Protein AF-A0A9D4TVR5-F1 (afdb_monomer_lite)

Foldseek 3Di:
DDDDDDDDDDPDPPPPPPDAFQEEEEAACAQPALVQVLVLCVVVPAQEEEEQALQQDFPNCRCSRPVNSQCCCVPPRNHHYHYLNQLRHQDFAADPPDQQAVQDPDRSLNRNLNSCPDPSNVVSLVVVVVCCVVVHHYYYYDNALDCVVTSNLVSLLLSVLVRHFYFYRRHPPDGTHTRDHDPQWDHDRSDITRHHPPDDPDDDDDDDDDDPVPLVPVSVVSVVVVVVNRVVVPDDDDDDDDDDPDCPPVVVVVVVVVVVVVVVVVVVSVVVVCVVVVVVVVPPPPDDDDDDDDDDDDDDDD

Radius of gyration: 27.16 Å; chains: 1; bounding box: 90×108×61 Å

Secondary structure (DSSP, 8-state):
-------PPP--------PPPPEEEEEE-TT--HHHHHHHHHHTT--EEEE--SS---SS-GGGSHHHHHHHHHHHS-PEEEE-HHHH-S-----TT--TTTT--SHHHHHHHHHTTSHHHHHHHHHHHHHHHHH--EEEEES-S-GGGSTHHHHHHHHHHTT-EEEEE-STTSPPEEP---TT-EEETTEEE-PPPP-----------SSHHHHHHHHHHHHHHHHHHHHHHTS---------TT-HHHHHHHHHHHHHHHHHHHHHHHHHHHHHHTTTGGGSSSS---------------

Structure (mmCIF, N/CA/C/O backbone):
data_AF-A0A9D4TVR5-F1
#
_entry.id   AF-A0A9D4TVR5-F1
#
loop_
_atom_site.group_PDB
_atom_site.id
_atom_site.type_symbol
_atom_site.label_atom_id
_atom_site.label_alt_id
_atom_site.label_comp_id
_atom_site.label_asym_id
_atom_site.label_entity_id
_atom_site.label_seq_id
_atom_site.pdbx_PDB_ins_code
_atom_site.Cartn_x
_atom_site.Cartn_y
_atom_site.Cartn_z
_atom_site.occupancy
_atom_site.B_iso_or_equiv
_atom_site.auth_seq_id
_atom_site.auth_comp_id
_atom_site.auth_asym_id
_atom_site.auth_atom_id
_atom_site.pdbx_PDB_model_num
ATOM 1 N N . MET A 1 1 ? 24.187 -64.063 19.483 1.00 45.72 1 MET A N 1
ATOM 2 C CA . MET A 1 1 ? 23.854 -63.889 18.054 1.00 45.72 1 MET A CA 1
ATOM 3 C C . MET A 1 1 ? 22.459 -63.297 17.995 1.00 45.72 1 MET A C 1
ATOM 5 O O . MET A 1 1 ? 21.527 -63.945 18.448 1.00 45.72 1 MET A O 1
ATOM 9 N N . GLY A 1 2 ? 22.362 -62.020 17.625 1.00 37.59 2 GLY A N 1
ATOM 10 C CA . GLY A 1 2 ? 21.115 -61.255 17.643 1.00 37.59 2 GLY A CA 1
ATOM 11 C C . GLY A 1 2 ? 20.288 -61.487 16.382 1.00 37.59 2 GLY A C 1
ATOM 12 O O . GLY A 1 2 ? 20.840 -61.561 15.289 1.00 37.59 2 GLY A O 1
ATOM 13 N N . GLY A 1 3 ? 18.972 -61.587 16.551 1.00 38.28 3 GLY A N 1
ATOM 14 C CA . GLY A 1 3 ? 17.997 -61.591 15.468 1.00 38.28 3 GLY A CA 1
ATOM 15 C C . GLY A 1 3 ? 16.876 -60.618 15.807 1.00 38.28 3 GLY A C 1
ATOM 16 O O . GLY A 1 3 ? 16.023 -60.918 16.635 1.00 38.28 3 GLY A O 1
ATOM 17 N N . THR A 1 4 ? 16.900 -59.442 15.189 1.00 41.00 4 THR A N 1
ATOM 18 C CA . THR A 1 4 ? 15.804 -58.469 15.188 1.00 41.00 4 THR A CA 1
ATOM 19 C C . THR A 1 4 ? 15.317 -58.355 13.750 1.00 41.00 4 THR A C 1
ATOM 21 O O . THR A 1 4 ? 15.962 -57.700 12.933 1.00 41.00 4 THR A O 1
ATOM 24 N N . SER A 1 5 ? 14.220 -59.033 13.417 1.00 46.97 5 SER A N 1
ATOM 25 C CA . SER A 1 5 ? 13.496 -58.822 12.164 1.00 46.97 5 SER A CA 1
ATOM 26 C C . SER A 1 5 ? 12.469 -57.705 12.353 1.00 46.97 5 SER A C 1
ATOM 28 O O . SER A 1 5 ? 11.790 -57.613 13.377 1.00 46.97 5 SER A O 1
ATOM 30 N N . GLY A 1 6 ? 12.453 -56.800 11.377 1.00 37.72 6 GLY A N 1
ATOM 31 C CA . GLY A 1 6 ? 11.819 -55.492 11.442 1.00 37.72 6 GLY A CA 1
ATOM 32 C C . GLY A 1 6 ? 10.296 -55.534 11.468 1.00 37.72 6 GLY A C 1
ATOM 33 O O . GLY A 1 6 ? 9.654 -56.262 10.717 1.00 37.72 6 GLY A O 1
ATOM 34 N N . ARG A 1 7 ? 9.725 -54.674 12.313 1.00 43.25 7 ARG A N 1
ATOM 35 C CA . ARG A 1 7 ? 8.379 -54.138 12.121 1.00 43.25 7 ARG A CA 1
ATOM 36 C C . ARG A 1 7 ? 8.512 -52.925 11.210 1.00 43.25 7 ARG A C 1
ATOM 38 O O . ARG A 1 7 ? 9.062 -51.908 11.625 1.00 43.25 7 ARG A O 1
ATOM 45 N N . GLU A 1 8 ? 8.045 -53.061 9.977 1.00 38.38 8 GLU A N 1
ATOM 46 C CA . GLU A 1 8 ? 7.880 -51.943 9.053 1.00 38.38 8 GLU A CA 1
ATOM 47 C C . GLU A 1 8 ? 6.868 -50.953 9.645 1.00 38.38 8 GLU A C 1
ATOM 49 O O . GLU A 1 8 ? 5.752 -51.317 10.024 1.00 38.38 8 GLU A O 1
ATOM 54 N N . ALA A 1 9 ? 7.299 -49.702 9.793 1.00 41.69 9 ALA A N 1
ATOM 55 C CA . ALA A 1 9 ? 6.440 -48.602 10.198 1.00 41.69 9 ALA A CA 1
ATOM 56 C C . ALA A 1 9 ? 5.509 -48.234 9.029 1.00 41.69 9 ALA A C 1
ATOM 58 O O . ALA A 1 9 ? 5.966 -48.198 7.885 1.00 41.69 9 ALA A O 1
ATOM 59 N N . PRO A 1 10 ? 4.222 -47.941 9.278 1.00 42.56 10 PRO A N 1
ATOM 60 C CA . PRO A 1 10 ? 3.316 -47.551 8.212 1.00 42.56 10 PRO A CA 1
ATOM 61 C C . PRO A 1 10 ? 3.753 -46.203 7.632 1.00 42.56 10 PRO A C 1
ATOM 63 O O . PRO A 1 10 ? 3.920 -45.222 8.358 1.00 42.56 10 PRO A O 1
ATOM 66 N N . HIS A 1 11 ? 3.928 -46.177 6.312 1.00 39.38 11 HIS A N 1
ATOM 67 C CA . HIS A 1 11 ? 4.080 -44.965 5.521 1.00 39.38 11 HIS A CA 1
ATOM 68 C C . HIS A 1 11 ? 2.888 -44.042 5.788 1.00 39.38 11 HIS A C 1
ATOM 70 O O . HIS A 1 11 ? 1.771 -44.312 5.348 1.00 39.38 11 HIS A O 1
ATOM 76 N N . SER A 1 12 ? 3.120 -42.963 6.537 1.00 41.94 12 SER A N 1
ATOM 77 C CA . SER A 1 12 ? 2.153 -41.884 6.652 1.00 41.94 12 SER A CA 1
ATOM 78 C C . SER A 1 12 ? 2.115 -41.139 5.325 1.00 41.94 12 SER A C 1
ATOM 80 O O . SER A 1 12 ? 3.059 -40.456 4.925 1.00 41.94 12 SER A O 1
ATOM 82 N N . ASP A 1 13 ? 1.002 -41.330 4.630 1.00 38.69 13 ASP A N 1
ATOM 83 C CA . ASP A 1 13 ? 0.583 -40.553 3.479 1.00 38.69 13 ASP A CA 1
ATOM 84 C C . ASP A 1 13 ? 0.584 -39.068 3.875 1.00 38.69 13 ASP A C 1
ATOM 86 O O . ASP A 1 13 ? -0.240 -38.599 4.667 1.00 38.69 13 ASP A O 1
ATOM 90 N N . ARG A 1 14 ? 1.609 -38.339 3.423 1.00 44.53 14 ARG A N 1
ATOM 91 C CA . ARG A 1 14 ? 1.785 -36.920 3.719 1.00 44.53 14 ARG A CA 1
ATOM 92 C C . ARG A 1 14 ? 0.793 -36.156 2.858 1.00 44.53 14 ARG A C 1
ATOM 94 O O . ARG A 1 14 ? 1.140 -35.682 1.781 1.00 44.53 14 ARG A O 1
ATOM 101 N N . GLN A 1 15 ? -0.435 -36.028 3.353 1.00 44.00 15 GLN A N 1
ATOM 102 C CA . GLN A 1 15 ? -1.393 -35.048 2.858 1.00 44.00 15 GLN A CA 1
ATOM 103 C C . GLN A 1 15 ? -0.706 -33.678 2.848 1.00 44.00 15 GLN A C 1
ATOM 105 O O . GLN A 1 15 ? -0.446 -33.080 3.892 1.00 44.00 15 GLN A O 1
ATOM 110 N N . THR A 1 16 ? -0.361 -33.192 1.657 1.00 43.44 16 THR A N 1
ATOM 111 C CA . THR A 1 16 ? 0.080 -31.817 1.436 1.00 43.44 16 THR A CA 1
ATOM 112 C C . THR A 1 16 ? -1.139 -30.921 1.610 1.00 43.44 16 THR A C 1
ATOM 114 O O . THR A 1 16 ? -1.817 -30.578 0.640 1.00 43.44 16 THR A O 1
ATOM 117 N N . GLY A 1 17 ? -1.464 -30.600 2.863 1.00 40.31 17 GLY A N 1
ATOM 118 C CA . GLY A 1 17 ? -2.413 -29.545 3.182 1.00 40.31 17 GLY A CA 1
ATOM 119 C C . GLY A 1 17 ? -1.967 -28.277 2.465 1.00 40.31 17 GLY A C 1
ATOM 120 O O . GLY A 1 17 ? -0.843 -27.812 2.644 1.00 40.31 17 GLY A O 1
ATOM 121 N N . THR A 1 18 ? -2.812 -27.762 1.575 1.00 51.53 18 THR A N 1
ATOM 122 C CA . THR A 1 18 ? -2.622 -26.425 1.018 1.00 51.53 18 THR A CA 1
ATOM 123 C C . THR A 1 18 ? -2.892 -25.461 2.163 1.00 51.53 18 THR A C 1
ATOM 125 O O . THR A 1 18 ? -4.050 -25.201 2.484 1.00 51.53 18 THR A O 1
ATOM 128 N N . GLU A 1 19 ? -1.834 -25.016 2.841 1.00 57.81 19 GLU A N 1
ATOM 129 C CA . GLU A 1 19 ? -1.940 -23.959 3.843 1.00 57.81 19 GLU A CA 1
ATOM 130 C C . GLU A 1 19 ? -2.685 -22.771 3.212 1.00 57.81 19 GLU A C 1
ATOM 132 O O . GLU A 1 19 ? -2.367 -22.379 2.081 1.00 57.81 19 GLU A O 1
ATOM 137 N N . PRO A 1 20 ? -3.714 -22.223 3.877 1.00 64.25 20 PRO A N 1
ATOM 138 C CA . PRO A 1 20 ? -4.514 -21.157 3.302 1.00 64.25 20 PRO A CA 1
ATOM 139 C C . PRO A 1 20 ? -3.636 -19.931 3.026 1.00 64.25 20 PRO A C 1
ATOM 141 O O . PRO A 1 20 ? -2.956 -19.419 3.915 1.00 64.25 20 PRO A O 1
ATOM 144 N N . SER A 1 21 ? -3.673 -19.444 1.782 1.00 79.06 21 SER A N 1
ATOM 145 C CA . SER A 1 21 ? -2.989 -18.221 1.358 1.00 79.06 21 SER A CA 1
ATOM 146 C C . SER A 1 21 ? -3.309 -17.056 2.304 1.00 79.06 21 SER A C 1
ATOM 148 O O . SER A 1 21 ? -4.491 -16.733 2.471 1.00 79.06 21 SER A O 1
ATOM 150 N N . PRO A 1 22 ? -2.302 -16.377 2.889 1.00 88.44 22 PRO A N 1
ATOM 151 C CA . PRO A 1 22 ? -2.550 -15.276 3.809 1.00 88.44 22 PRO A CA 1
ATOM 152 C C . PRO A 1 22 ? -3.332 -14.164 3.104 1.00 88.44 22 PRO A C 1
ATOM 154 O O . PRO A 1 22 ? -2.992 -13.741 1.992 1.00 88.44 22 PRO A O 1
ATOM 157 N N . VAL A 1 23 ? -4.401 -13.702 3.754 1.00 93.19 23 VAL A N 1
ATOM 158 C CA . VAL A 1 23 ? -5.236 -12.603 3.260 1.00 93.19 23 VAL A CA 1
ATOM 159 C C . VAL A 1 23 ? -4.627 -11.277 3.703 1.00 93.19 23 VAL A C 1
ATOM 161 O O . VAL A 1 23 ? -4.377 -11.065 4.890 1.00 93.19 23 VAL A O 1
ATOM 164 N N . ILE A 1 24 ? -4.404 -10.378 2.745 1.00 97.50 24 ILE A N 1
ATOM 165 C CA . ILE A 1 24 ? -3.903 -9.024 2.988 1.00 97.50 24 ILE A CA 1
ATOM 166 C C . ILE A 1 24 ? -4.930 -8.025 2.474 1.00 97.50 24 ILE A C 1
ATOM 168 O O . ILE A 1 24 ? -5.311 -8.032 1.303 1.00 97.50 24 ILE A O 1
ATOM 172 N N . PHE A 1 25 ? -5.351 -7.123 3.349 1.00 98.38 25 PHE A N 1
ATOM 173 C CA . PHE A 1 25 ? -6.229 -6.026 2.990 1.00 98.38 25 PHE A CA 1
ATOM 174 C C . PHE A 1 25 ? -5.433 -4.802 2.538 1.00 98.38 25 PHE A C 1
ATOM 176 O O . PHE A 1 25 ? -4.264 -4.623 2.876 1.00 98.38 25 PHE A O 1
ATOM 183 N N . THR A 1 26 ? -6.073 -3.903 1.799 1.00 98.44 26 THR A N 1
ATOM 184 C CA . THR A 1 26 ? -5.538 -2.558 1.559 1.00 98.44 26 THR A CA 1
ATOM 185 C C . THR A 1 26 ? -6.622 -1.515 1.749 1.00 98.44 26 THR A C 1
ATOM 187 O O . THR A 1 26 ? -7.742 -1.730 1.286 1.00 98.44 26 THR A O 1
ATOM 190 N N . ILE A 1 27 ? -6.276 -0.354 2.294 1.00 98.19 27 ILE A N 1
ATOM 191 C CA . ILE A 1 27 ? -7.216 0.742 2.530 1.00 98.19 27 ILE A CA 1
ATOM 192 C C . ILE A 1 27 ? -6.574 2.104 2.281 1.00 98.19 27 ILE A C 1
ATOM 194 O O . ILE A 1 27 ? -5.372 2.303 2.469 1.00 98.19 27 ILE A O 1
ATOM 198 N N . GLY A 1 28 ? -7.368 3.061 1.806 1.00 97.44 28 GLY A N 1
ATOM 199 C CA . GLY A 1 28 ? -6.977 4.465 1.688 1.00 97.44 28 GLY A CA 1
ATOM 200 C C . GLY A 1 28 ? -7.605 5.315 2.765 1.00 97.44 28 GLY A C 1
ATOM 201 O O . GLY A 1 28 ? -8.825 5.304 2.868 1.00 97.44 28 GLY A O 1
ATOM 202 N N . HIS A 1 29 ? -6.820 6.087 3.515 1.00 94.75 29 HIS A N 1
ATOM 203 C CA . HIS A 1 29 ? -7.407 6.954 4.539 1.00 94.75 29 HIS A CA 1
ATOM 204 C C . HIS A 1 29 ? -8.159 8.140 3.921 1.00 94.75 29 HIS A C 1
ATOM 206 O O . HIS A 1 29 ? -9.233 8.489 4.394 1.00 94.75 29 HIS A O 1
ATOM 212 N N . SER A 1 30 ? -7.655 8.722 2.822 1.00 92.44 30 SER A N 1
ATOM 213 C CA . SER A 1 30 ? -8.251 9.898 2.176 1.00 92.44 30 SER A CA 1
ATOM 214 C C . SER A 1 30 ? -8.641 10.964 3.206 1.00 92.44 30 SER A C 1
ATOM 216 O O . SER A 1 30 ? -7.801 11.326 4.027 1.00 92.44 30 SER A O 1
ATOM 218 N N . THR A 1 31 ? -9.888 11.430 3.179 1.00 89.69 31 THR A N 1
ATOM 219 C CA . THR A 1 31 ? -10.460 12.405 4.114 1.00 89.69 31 THR A CA 1
ATOM 220 C C . THR A 1 31 ? -11.419 11.760 5.119 1.00 89.69 31 THR A C 1
ATOM 222 O O . THR A 1 31 ? -12.342 12.423 5.587 1.00 89.69 31 THR A O 1
ATOM 225 N N . ARG A 1 32 ? -11.272 10.460 5.401 1.00 92.00 32 ARG A N 1
ATOM 226 C CA . ARG A 1 32 ? -12.097 9.755 6.394 1.00 92.00 32 ARG A CA 1
ATOM 227 C C . ARG A 1 32 ? -11.854 10.302 7.800 1.00 92.00 32 ARG A C 1
ATOM 229 O O . ARG A 1 32 ? -10.798 10.882 8.074 1.00 92.00 32 ARG A O 1
ATOM 236 N N . SER A 1 33 ? -12.808 10.085 8.700 1.00 92.06 33 SER A N 1
ATOM 237 C CA . SER A 1 33 ? -12.517 10.173 10.134 1.00 92.06 33 SER A CA 1
ATOM 238 C C . SER A 1 33 ? -11.686 8.964 10.582 1.00 92.06 33 SER A C 1
ATOM 240 O O . SER A 1 33 ? -11.587 7.963 9.862 1.00 92.06 33 SER A O 1
ATOM 242 N N . GLN A 1 34 ? -11.068 9.058 11.762 1.00 91.69 34 GLN A N 1
ATOM 243 C CA . GLN A 1 34 ? -10.394 7.910 12.371 1.00 91.69 34 GLN A CA 1
ATOM 244 C C . GLN A 1 34 ? -11.401 6.804 12.705 1.00 91.69 34 GLN A C 1
ATOM 246 O O . GLN A 1 34 ? -11.145 5.668 12.328 1.00 91.69 34 GLN A O 1
ATOM 251 N N . ASP A 1 35 ? -12.574 7.147 13.243 1.00 91.06 35 ASP A N 1
ATOM 252 C CA . ASP A 1 35 ? -13.660 6.192 13.511 1.00 91.06 35 ASP A CA 1
ATOM 253 C C . ASP A 1 35 ? -14.107 5.450 12.247 1.00 91.06 35 ASP A C 1
ATOM 255 O O . ASP A 1 35 ? -14.252 4.232 12.249 1.00 91.06 35 ASP A O 1
ATOM 259 N N . GLU A 1 36 ? -14.284 6.158 11.122 1.00 92.88 36 GLU A N 1
ATOM 260 C CA . GLU A 1 36 ? -14.679 5.506 9.871 1.00 92.88 36 GLU A CA 1
ATOM 261 C C . GLU A 1 36 ? -13.597 4.531 9.401 1.00 92.88 36 GLU A C 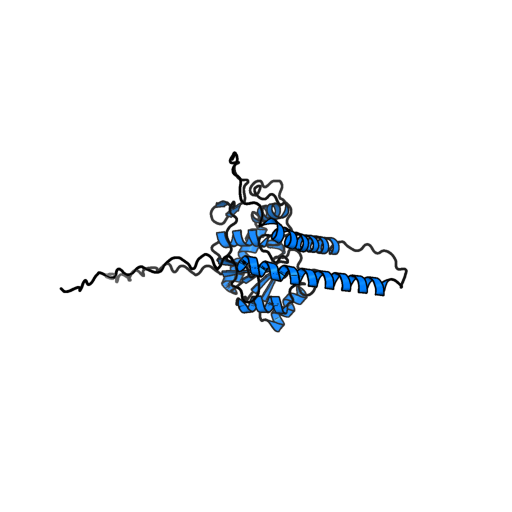1
ATOM 263 O O . GLU A 1 36 ? -13.916 3.431 8.951 1.00 92.88 36 GLU A O 1
ATOM 268 N N . LEU A 1 37 ? -12.322 4.924 9.499 1.00 95.44 37 LEU A N 1
ATOM 269 C CA . LEU A 1 37 ? -11.210 4.036 9.180 1.00 95.44 37 LEU A CA 1
ATOM 270 C C . LEU A 1 37 ? -11.207 2.822 10.116 1.00 95.44 37 LEU A C 1
ATOM 272 O O . LEU A 1 37 ? -11.107 1.699 9.636 1.00 95.44 37 LEU A O 1
ATOM 276 N N . ALA A 1 38 ? -11.319 3.037 11.421 1.00 93.38 38 ALA A N 1
ATOM 277 C CA . ALA A 1 38 ? -11.244 1.991 12.424 1.00 93.38 38 ALA A CA 1
ATOM 278 C C . ALA A 1 38 ? -12.394 0.989 12.318 1.00 93.38 38 ALA A C 1
ATOM 280 O O . ALA A 1 38 ? -12.152 -0.213 12.392 1.00 93.38 38 ALA A O 1
ATOM 281 N N . ASP A 1 39 ? -13.615 1.456 12.074 1.00 92.94 39 ASP A N 1
ATOM 282 C CA . ASP A 1 39 ? -14.765 0.590 11.828 1.00 92.94 39 ASP A CA 1
ATOM 283 C C . ASP A 1 39 ? -14.547 -0.272 10.581 1.00 92.94 39 ASP A C 1
ATOM 285 O O . ASP A 1 39 ? -14.792 -1.471 10.610 1.00 92.94 39 ASP A O 1
ATOM 289 N N . LEU A 1 40 ? -14.000 0.298 9.498 1.00 95.50 40 LEU A N 1
ATOM 290 C CA . LEU A 1 40 ? -13.646 -0.484 8.308 1.00 95.50 40 LEU A CA 1
ATOM 291 C C . LEU A 1 40 ? -12.585 -1.548 8.613 1.00 95.50 40 LEU A C 1
ATOM 293 O O . LEU A 1 40 ? -12.636 -2.642 8.061 1.00 95.50 40 LEU A O 1
ATOM 297 N N . LEU A 1 41 ? -11.606 -1.248 9.465 1.00 95.56 41 LEU A N 1
ATOM 298 C CA . LEU A 1 41 ? -10.600 -2.231 9.871 1.00 95.56 41 LEU A CA 1
ATOM 299 C C . LEU A 1 41 ? -11.229 -3.351 10.714 1.00 95.56 41 LEU A C 1
ATOM 301 O O . LEU A 1 41 ? -10.950 -4.525 10.465 1.00 95.56 41 LEU A O 1
ATOM 305 N N . GLN A 1 42 ? -12.110 -3.002 11.651 1.00 93.12 42 GLN A N 1
ATOM 306 C CA . GLN A 1 42 ? -12.812 -3.947 12.521 1.00 93.12 42 GLN A CA 1
ATOM 307 C C . GLN A 1 42 ? -13.792 -4.841 11.751 1.00 93.12 42 GLN A C 1
ATOM 309 O O . GLN A 1 42 ? -13.760 -6.057 11.935 1.00 93.12 42 GLN A O 1
ATOM 314 N N . ASP A 1 43 ? -14.580 -4.277 10.831 1.00 93.62 43 ASP A N 1
ATOM 315 C CA . ASP A 1 43 ? -15.523 -5.007 9.965 1.00 93.62 43 ASP A CA 1
ATOM 316 C C . ASP A 1 43 ? -14.824 -6.121 9.160 1.00 93.62 43 ASP A C 1
ATOM 318 O O . ASP A 1 43 ? -15.432 -7.132 8.803 1.00 93.62 43 ASP A O 1
ATOM 322 N N . HIS A 1 44 ? -13.529 -5.947 8.882 1.00 94.12 44 HIS A N 1
ATOM 323 C CA . HIS A 1 44 ? -12.694 -6.902 8.156 1.00 94.12 44 HIS A CA 1
ATOM 324 C C . HIS A 1 44 ? -11.741 -7.709 9.057 1.00 94.12 44 HIS A C 1
ATOM 326 O O . HIS A 1 44 ? -10.895 -8.445 8.546 1.00 94.12 44 HIS A O 1
ATOM 332 N N . GLY A 1 45 ? -11.864 -7.595 10.384 1.00 93.38 45 GLY A N 1
ATOM 333 C CA . GLY A 1 45 ? -11.040 -8.330 11.348 1.00 93.38 45 GLY A CA 1
ATOM 334 C C . GLY A 1 45 ? -9.547 -7.998 11.268 1.00 93.38 45 GLY A C 1
ATOM 335 O O . GLY A 1 45 ? -8.706 -8.838 11.598 1.00 93.38 45 GLY A O 1
ATOM 336 N N . VAL A 1 46 ? -9.198 -6.800 10.789 1.00 95.25 46 VAL A N 1
ATOM 337 C CA . VAL A 1 46 ? -7.807 -6.361 10.659 1.00 95.25 46 VAL A CA 1
ATOM 338 C C . VAL A 1 46 ? -7.201 -6.171 12.042 1.00 95.25 46 VAL A C 1
ATOM 340 O O . VAL A 1 46 ? -7.672 -5.361 12.837 1.00 95.25 46 VAL A O 1
ATOM 343 N N . ARG A 1 47 ? -6.091 -6.868 12.298 1.00 94.88 47 ARG A N 1
ATOM 344 C CA . ARG A 1 47 ? -5.352 -6.775 13.568 1.00 94.88 47 ARG A CA 1
ATOM 345 C C . ARG A 1 47 ? -4.143 -5.856 13.489 1.00 94.88 47 ARG A C 1
ATOM 347 O O . ARG A 1 47 ? -3.731 -5.304 14.505 1.00 94.88 47 ARG A O 1
ATOM 354 N N . VAL A 1 48 ? -3.572 -5.701 12.294 1.00 96.81 48 VAL A N 1
ATOM 355 C CA . VAL A 1 48 ? -2.379 -4.881 12.072 1.00 96.81 48 VAL A CA 1
ATOM 356 C C . VAL A 1 48 ? -2.604 -3.936 10.896 1.00 96.81 48 VAL A C 1
ATOM 358 O O . VAL A 1 48 ? -2.791 -4.374 9.760 1.00 96.81 48 VAL A O 1
ATOM 361 N N . LEU A 1 49 ? -2.539 -2.633 11.152 1.00 97.81 49 LEU A N 1
ATOM 362 C CA . LEU A 1 49 ? -2.489 -1.604 10.123 1.00 97.81 49 LEU A CA 1
ATOM 363 C C . LEU A 1 49 ? -1.029 -1.287 9.794 1.00 97.81 49 LEU A C 1
ATOM 365 O O . LEU A 1 49 ? -0.291 -0.750 10.621 1.00 97.81 49 LEU A O 1
ATOM 369 N N . VAL A 1 50 ? -0.618 -1.597 8.568 1.00 98.12 50 VAL A N 1
ATOM 370 C CA . VAL A 1 50 ? 0.711 -1.279 8.050 1.00 98.12 50 VAL A CA 1
ATOM 371 C C . VAL A 1 50 ? 0.637 -0.016 7.204 1.00 98.12 50 VAL A C 1
ATOM 373 O O . VAL A 1 50 ? 0.061 -0.001 6.114 1.00 98.12 50 VAL A O 1
ATOM 376 N N . ASP A 1 51 ? 1.241 1.058 7.693 1.00 98.06 51 ASP A N 1
ATOM 377 C CA . ASP A 1 51 ? 1.330 2.322 6.980 1.00 98.06 51 ASP A CA 1
ATOM 378 C C . ASP A 1 51 ? 2.521 2.332 6.017 1.00 98.06 51 ASP A C 1
ATOM 380 O O . ASP A 1 51 ? 3.685 2.351 6.428 1.00 98.06 51 ASP A O 1
ATOM 384 N N . VAL A 1 52 ? 2.215 2.350 4.718 1.00 97.94 52 VAL A N 1
ATOM 385 C CA . VAL A 1 52 ? 3.200 2.390 3.627 1.00 97.94 52 VAL A CA 1
ATOM 386 C C . VAL A 1 52 ? 3.369 3.798 3.045 1.00 97.94 52 VAL A C 1
ATOM 388 O O . VAL A 1 52 ? 3.901 3.979 1.950 1.00 97.94 52 VAL A O 1
ATOM 391 N N . ARG A 1 53 ? 2.923 4.847 3.745 1.00 97.06 53 ARG A N 1
ATOM 392 C CA . ARG A 1 53 ? 3.216 6.236 3.360 1.00 97.06 53 ARG A CA 1
ATOM 393 C C . ARG A 1 53 ? 4.684 6.545 3.631 1.00 97.06 53 ARG A C 1
ATOM 395 O O . ARG A 1 53 ? 5.168 6.348 4.741 1.00 97.06 53 ARG A O 1
ATOM 402 N N . THR A 1 54 ? 5.383 7.097 2.636 1.00 95.44 54 THR A N 1
ATOM 403 C CA . THR A 1 54 ? 6.774 7.556 2.810 1.00 95.44 54 THR A CA 1
ATOM 404 C C . THR A 1 54 ? 6.889 8.594 3.923 1.00 95.44 54 THR A C 1
ATOM 406 O O . THR A 1 54 ? 7.831 8.542 4.703 1.00 95.44 54 THR A O 1
ATOM 409 N N . VAL A 1 55 ? 5.915 9.503 4.006 1.00 94.56 55 VAL A N 1
ATOM 410 C CA . VAL A 1 55 ? 5.816 10.519 5.054 1.00 94.56 55 VAL A CA 1
ATOM 411 C C . VAL A 1 55 ? 4.427 10.396 5.688 1.00 94.56 55 VAL A C 1
ATOM 413 O O . VAL A 1 55 ? 3.439 10.800 5.073 1.00 94.56 55 VAL A O 1
ATOM 416 N N . PRO A 1 56 ? 4.298 9.804 6.887 1.00 94.00 56 PRO A N 1
ATOM 417 C CA . PRO A 1 56 ? 3.013 9.621 7.562 1.00 94.00 56 PRO A CA 1
ATOM 418 C C . PRO A 1 56 ? 2.614 10.881 8.351 1.00 94.00 56 PRO A C 1
ATOM 420 O O . PRO A 1 56 ? 2.265 10.825 9.532 1.00 94.00 56 PRO A O 1
ATOM 423 N N . ARG A 1 57 ? 2.708 12.047 7.701 1.00 94.12 57 ARG A N 1
ATOM 424 C CA . ARG A 1 57 ? 2.385 13.359 8.271 1.00 94.12 57 ARG A CA 1
ATOM 425 C C . ARG A 1 57 ? 1.652 14.197 7.227 1.00 94.12 57 ARG A C 1
ATOM 427 O O . ARG A 1 57 ? 2.083 14.268 6.085 1.00 94.12 57 ARG A O 1
ATOM 434 N N . SER A 1 58 ? 0.559 14.841 7.617 1.00 90.25 58 SER A N 1
ATOM 435 C CA . SER A 1 58 ? -0.193 15.778 6.784 1.00 90.25 58 SER A CA 1
ATOM 436 C C . SER A 1 58 ? -0.748 16.909 7.645 1.00 90.25 58 SER A C 1
ATOM 438 O O . SER A 1 58 ? -1.205 16.698 8.769 1.00 90.25 58 SER A O 1
ATOM 440 N N . ARG A 1 59 ? -0.717 18.133 7.110 1.00 88.69 59 ARG A N 1
ATOM 441 C CA . ARG A 1 59 ? -1.376 19.295 7.728 1.00 88.69 59 ARG A CA 1
ATOM 442 C C . ARG A 1 59 ? -2.883 19.292 7.482 1.00 88.69 59 ARG A C 1
ATOM 444 O O . ARG A 1 59 ? -3.629 19.747 8.338 1.00 88.69 59 ARG A O 1
ATOM 451 N N . THR A 1 60 ? -3.310 18.789 6.326 1.00 87.75 60 THR A N 1
ATOM 452 C CA . THR A 1 60 ? -4.721 18.727 5.919 1.00 87.75 60 THR A CA 1
ATOM 453 C C . THR A 1 60 ? -5.453 17.597 6.628 1.00 87.75 60 THR A C 1
ATOM 455 O O . THR A 1 60 ? -6.608 17.760 7.004 1.00 87.75 60 THR A O 1
ATOM 458 N N . ASN A 1 61 ? -4.769 16.470 6.843 1.00 91.00 61 ASN A N 1
ATOM 459 C CA . ASN A 1 61 ? -5.325 15.310 7.534 1.00 91.00 61 ASN A CA 1
ATOM 460 C C . ASN A 1 61 ? -4.501 14.946 8.785 1.00 91.00 61 ASN A C 1
ATOM 462 O O . ASN A 1 61 ? -3.909 13.862 8.839 1.00 91.00 61 ASN A O 1
ATOM 466 N N . PRO A 1 62 ? -4.425 15.841 9.791 1.00 93.44 62 PRO A N 1
ATOM 467 C CA . PRO A 1 62 ? -3.584 15.643 10.968 1.00 93.44 62 PRO A CA 1
ATOM 468 C C . PRO A 1 62 ? -4.039 14.470 11.844 1.00 93.44 62 PRO A C 1
ATOM 470 O O . PRO A 1 62 ? -3.232 13.939 12.602 1.00 93.44 62 PRO A O 1
ATOM 473 N N . GLN A 1 63 ? -5.300 14.041 11.731 1.00 92.88 63 GLN A N 1
ATOM 474 C CA . GLN A 1 63 ? -5.830 12.844 12.387 1.00 92.88 63 GLN A CA 1
ATOM 475 C C . GLN A 1 63 ? -5.133 11.558 11.916 1.00 92.88 63 GLN A C 1
ATOM 477 O O . GLN A 1 63 ? -5.041 10.596 12.662 1.00 92.88 63 GLN A O 1
ATOM 482 N N . PHE A 1 64 ? -4.563 11.550 10.707 1.00 95.56 64 PHE A N 1
ATOM 483 C CA . PHE A 1 64 ? -3.772 10.424 10.206 1.00 95.56 64 PHE A CA 1
ATOM 484 C C . PHE A 1 64 ? -2.266 10.639 10.368 1.00 95.56 64 PHE A C 1
ATOM 486 O O . PHE A 1 64 ? -1.490 9.937 9.720 1.00 95.56 64 PHE A O 1
ATOM 493 N N . ASN A 1 65 ? -1.819 11.597 11.184 1.00 96.12 65 ASN A N 1
ATOM 494 C CA . ASN A 1 65 ? -0.406 11.672 11.550 1.00 96.12 65 ASN A CA 1
ATOM 495 C C . ASN A 1 65 ? -0.033 10.444 12.378 1.00 96.12 65 ASN A C 1
ATOM 497 O O . ASN A 1 65 ? -0.812 10.030 13.231 1.00 96.12 65 ASN A O 1
ATOM 501 N N . GLN A 1 66 ? 1.160 9.901 12.135 1.00 94.75 66 GLN A N 1
ATOM 502 C CA . GLN A 1 66 ? 1.640 8.661 12.750 1.00 94.75 66 GLN A CA 1
ATOM 503 C C . GLN A 1 66 ? 1.349 8.560 14.253 1.00 94.75 66 GLN A C 1
ATOM 505 O O . GLN A 1 66 ? 0.750 7.577 14.674 1.00 94.75 66 GLN A O 1
ATOM 510 N N . ASP A 1 67 ? 1.728 9.573 15.037 1.00 93.31 67 ASP A N 1
ATOM 511 C CA . ASP A 1 67 ? 1.581 9.537 16.497 1.00 93.31 67 ASP A CA 1
ATOM 512 C C . ASP A 1 67 ? 0.106 9.442 16.913 1.00 93.31 67 ASP A C 1
ATOM 514 O O . ASP A 1 67 ? -0.263 8.585 17.709 1.00 93.31 67 ASP A O 1
ATOM 518 N N . ARG A 1 68 ? -0.756 10.266 16.301 1.00 93.81 68 ARG A N 1
ATOM 519 C CA . ARG A 1 68 ? -2.197 10.291 16.595 1.00 93.81 68 ARG A CA 1
ATOM 520 C C . ARG A 1 68 ? -2.895 9.015 16.152 1.00 93.81 68 ARG A C 1
ATOM 522 O O . ARG A 1 68 ? -3.705 8.478 16.892 1.00 93.81 68 ARG A O 1
ATOM 529 N N . LEU A 1 69 ? -2.577 8.534 14.953 1.00 94.62 69 LEU A N 1
ATOM 530 C CA . LEU A 1 69 ? -3.186 7.326 14.413 1.00 94.62 69 LEU A CA 1
ATOM 531 C C . LEU A 1 69 ? -2.787 6.086 15.219 1.00 94.62 69 LEU A C 1
ATOM 533 O O . LEU A 1 69 ? -3.626 5.226 15.452 1.00 94.62 69 LEU A O 1
ATOM 537 N N . ASN A 1 70 ? -1.526 6.002 15.650 1.00 94.75 70 ASN A N 1
ATOM 538 C CA . ASN A 1 70 ? -1.049 4.902 16.483 1.00 94.75 70 ASN A CA 1
ATOM 539 C C . ASN A 1 70 ? -1.757 4.878 17.846 1.00 94.75 70 ASN A C 1
ATOM 541 O O . ASN A 1 70 ? -2.286 3.836 18.222 1.00 94.75 70 ASN A O 1
ATOM 545 N N . SER A 1 71 ? -1.812 6.019 18.546 1.00 92.12 71 SER A N 1
ATOM 546 C CA . SER A 1 71 ? -2.521 6.128 19.829 1.00 92.12 71 SER A CA 1
ATOM 547 C C . SER A 1 71 ? -3.996 5.757 19.699 1.00 92.12 71 SER A C 1
ATOM 549 O O . SER A 1 71 ? -4.463 4.890 20.427 1.00 92.12 71 SER A O 1
ATOM 551 N N . GLU A 1 72 ? -4.698 6.317 18.712 1.00 91.56 72 GLU A N 1
ATOM 552 C CA . GLU A 1 72 ? -6.127 6.056 18.500 1.00 91.56 72 GLU A CA 1
ATOM 553 C C . GLU A 1 72 ? -6.426 4.564 18.290 1.00 91.56 72 GLU A C 1
ATOM 555 O O . GLU A 1 72 ? -7.306 3.983 18.924 1.00 91.56 72 GLU A O 1
ATOM 560 N N . LEU A 1 73 ? -5.659 3.909 17.412 1.00 92.06 73 LEU A N 1
ATOM 561 C CA . LEU A 1 73 ? -5.858 2.493 17.103 1.00 92.06 73 LEU A CA 1
ATOM 562 C C . LEU A 1 73 ? -5.539 1.584 18.294 1.00 92.06 73 LEU A C 1
ATOM 564 O O . LEU A 1 73 ? -6.213 0.566 18.477 1.00 92.06 73 LEU A O 1
ATOM 568 N N . ALA A 1 74 ? -4.535 1.948 19.095 1.00 89.19 74 ALA A N 1
ATOM 569 C CA . ALA A 1 74 ? -4.157 1.205 20.288 1.00 89.19 74 ALA A CA 1
ATOM 570 C C . ALA A 1 74 ? -5.187 1.361 21.418 1.00 89.19 74 ALA A C 1
ATOM 572 O O . ALA A 1 74 ? -5.546 0.368 22.048 1.00 89.19 74 ALA A O 1
ATOM 573 N N . GLU A 1 75 ? -5.666 2.582 21.660 1.00 86.69 75 GLU A N 1
ATOM 574 C CA . GLU A 1 75 ? -6.543 2.913 22.789 1.00 86.69 75 GLU A CA 1
ATOM 575 C C . GLU A 1 75 ? -7.994 2.482 22.555 1.00 86.69 75 GLU A C 1
ATOM 577 O O . GLU A 1 75 ? -8.645 1.991 23.479 1.00 86.69 75 GLU A O 1
ATOM 582 N N . HIS A 1 76 ? -8.498 2.618 21.326 1.00 83.00 76 HIS A N 1
ATOM 583 C CA . HIS A 1 76 ? -9.935 2.498 21.062 1.00 83.00 76 HIS A CA 1
ATOM 584 C C . HIS A 1 76 ? -10.326 1.297 20.202 1.00 83.00 76 HIS A C 1
ATOM 586 O O . HIS A 1 76 ? -11.491 0.899 20.202 1.00 83.00 76 HIS A O 1
ATOM 592 N N . HIS A 1 77 ? -9.374 0.687 19.491 1.00 82.94 77 HIS A N 1
ATOM 593 C CA . HIS A 1 77 ? -9.705 -0.281 18.439 1.00 82.94 77 HIS A CA 1
ATOM 594 C C . HIS A 1 77 ? -8.922 -1.593 18.504 1.00 82.94 77 HIS A C 1
ATOM 596 O O . HIS A 1 77 ? -9.186 -2.495 17.710 1.00 82.94 77 HIS A O 1
ATOM 602 N N . GLY A 1 78 ? -7.957 -1.720 19.423 1.00 86.38 78 GLY A N 1
ATOM 603 C CA . GLY A 1 78 ? -7.136 -2.926 19.566 1.00 86.38 78 GLY A CA 1
ATOM 604 C C . GLY A 1 78 ? -6.358 -3.295 18.296 1.00 86.38 78 GLY A C 1
ATOM 605 O O . GLY A 1 78 ? -6.025 -4.463 18.094 1.00 86.38 78 GLY A O 1
ATOM 606 N N . CYS A 1 79 ? -6.090 -2.320 17.423 1.00 92.38 79 CYS A N 1
ATOM 607 C CA . CYS A 1 79 ? -5.418 -2.527 16.147 1.00 92.38 79 CYS A CA 1
ATOM 608 C C . CYS A 1 79 ? -3.969 -2.050 16.257 1.00 92.38 79 CYS A C 1
ATOM 610 O O . CYS A 1 79 ? -3.695 -0.894 16.577 1.00 92.38 79 CYS A O 1
ATOM 612 N N . ARG A 1 80 ? -3.011 -2.936 15.984 1.00 95.06 80 ARG A N 1
ATOM 613 C CA . ARG A 1 80 ? -1.593 -2.576 16.030 1.00 95.06 80 ARG A CA 1
ATOM 614 C C . ARG A 1 80 ? -1.238 -1.723 14.819 1.00 95.06 80 ARG A C 1
ATOM 616 O O . ARG A 1 80 ? -1.451 -2.137 13.684 1.00 95.06 80 ARG A O 1
ATOM 623 N N . TYR A 1 81 ? -0.589 -0.590 15.048 1.00 97.00 81 TYR A N 1
ATOM 624 C CA . TYR A 1 81 ? -0.020 0.224 13.981 1.00 97.00 81 TYR A CA 1
ATOM 625 C C . TYR A 1 81 ? 1.466 -0.102 13.761 1.00 97.00 81 TYR A C 1
ATOM 627 O O . TYR A 1 81 ? 2.251 -0.191 14.708 1.00 97.00 81 TYR A O 1
ATOM 635 N N . VAL A 1 82 ? 1.871 -0.269 12.501 1.00 96.88 82 VAL A N 1
ATOM 636 C CA . VAL A 1 82 ? 3.273 -0.449 12.097 1.00 96.88 82 VAL A CA 1
ATOM 637 C C . VAL A 1 82 ? 3.567 0.442 10.898 1.00 96.88 82 VAL A C 1
ATOM 639 O O . VAL A 1 82 ? 2.875 0.382 9.888 1.00 96.88 82 VAL A O 1
ATOM 642 N N . TRP A 1 83 ? 4.619 1.254 10.973 1.00 97.62 83 TRP A N 1
ATOM 643 C CA . TRP A 1 83 ? 5.056 2.068 9.842 1.00 97.62 83 TRP A CA 1
ATOM 644 C C . TRP A 1 83 ? 6.191 1.381 9.078 1.00 97.62 83 TRP A C 1
ATOM 646 O O . TRP A 1 83 ? 7.221 1.061 9.664 1.00 97.62 83 TRP A O 1
ATOM 656 N N . VAL A 1 84 ? 6.003 1.191 7.768 1.00 97.19 84 VAL A N 1
ATOM 657 C CA . VAL A 1 84 ? 6.974 0.565 6.841 1.00 97.19 84 VAL A CA 1
ATOM 658 C C . VAL A 1 84 ? 7.192 1.479 5.621 1.00 97.19 84 VAL A C 1
ATOM 660 O O . VAL A 1 84 ? 7.440 1.056 4.494 1.00 97.19 84 VAL A O 1
ATOM 663 N N . GLY A 1 85 ? 7.060 2.795 5.811 1.00 94.38 85 GLY A N 1
ATOM 664 C CA . GLY A 1 85 ? 7.200 3.779 4.733 1.00 94.38 85 GLY A CA 1
ATOM 665 C C . GLY A 1 85 ? 8.628 3.951 4.218 1.00 94.38 85 GLY A C 1
ATOM 666 O O . GLY A 1 85 ? 8.823 4.397 3.080 1.00 94.38 85 GLY A O 1
ATOM 667 N N . LYS A 1 86 ? 9.635 3.581 5.015 1.00 94.50 86 LYS A N 1
ATOM 668 C CA . LYS A 1 86 ? 11.033 3.609 4.584 1.00 94.50 86 LYS A CA 1
ATOM 669 C C . LYS A 1 86 ? 11.278 2.562 3.497 1.00 94.50 86 LYS A C 1
ATOM 671 O O . LYS A 1 86 ? 11.796 2.921 2.443 1.00 94.50 86 LYS A O 1
ATOM 676 N N . GLU A 1 87 ? 10.810 1.335 3.686 1.00 97.06 87 GLU A N 1
ATOM 677 C CA . GLU A 1 87 ? 11.026 0.206 2.779 1.00 97.06 87 GLU A CA 1
ATOM 678 C C . GLU A 1 87 ? 9.931 0.069 1.713 1.00 97.06 87 GLU A C 1
ATOM 680 O O . GLU A 1 87 ? 10.230 -0.351 0.604 1.00 97.06 87 GLU A O 1
ATOM 685 N N . LEU A 1 88 ? 8.681 0.463 1.981 1.00 97.31 88 LEU A N 1
ATOM 686 C CA . LEU A 1 88 ? 7.548 0.256 1.055 1.00 97.31 88 LEU A CA 1
ATOM 687 C C . LEU A 1 88 ? 6.891 1.554 0.556 1.00 97.31 88 LEU A C 1
ATOM 689 O O . LEU A 1 88 ? 5.932 1.511 -0.219 1.00 97.31 88 LEU A O 1
ATOM 693 N N . GLY A 1 89 ? 7.442 2.706 0.944 1.00 95.75 89 GLY A N 1
ATOM 694 C CA . GLY A 1 89 ? 6.946 4.039 0.614 1.00 95.75 89 GLY A CA 1
ATOM 695 C C . GLY A 1 89 ? 6.807 4.348 -0.876 1.00 95.75 89 GLY A C 1
ATOM 696 O O . GLY A 1 89 ? 7.728 4.137 -1.659 1.00 95.75 89 GLY A O 1
ATOM 697 N N . GLY A 1 90 ? 5.679 4.947 -1.263 1.00 91.88 90 GLY A N 1
ATOM 698 C CA . GLY A 1 90 ? 5.371 5.276 -2.660 1.00 91.88 90 GLY A CA 1
ATOM 699 C C . GLY A 1 90 ? 6.177 6.406 -3.315 1.00 91.88 90 GLY A C 1
ATOM 700 O O . GLY A 1 90 ? 6.166 6.510 -4.541 1.00 91.88 90 GLY A O 1
ATOM 701 N N . LEU A 1 91 ? 6.850 7.274 -2.551 1.00 92.19 91 LEU A N 1
ATOM 702 C CA . LEU A 1 91 ? 7.674 8.347 -3.119 1.00 92.19 91 LEU A CA 1
ATOM 703 C C . LEU A 1 91 ? 9.041 7.783 -3.515 1.00 92.19 91 LEU A C 1
ATOM 705 O O . LEU A 1 91 ? 9.949 7.659 -2.689 1.00 92.19 91 LEU A O 1
ATOM 709 N N . ARG A 1 92 ? 9.163 7.406 -4.791 1.00 93.69 92 ARG A N 1
ATOM 710 C CA . ARG A 1 92 ? 10.374 6.828 -5.384 1.00 93.69 92 ARG A CA 1
ATOM 711 C C . ARG A 1 92 ? 10.732 7.536 -6.680 1.00 93.69 92 ARG A C 1
ATOM 713 O O . ARG A 1 92 ? 9.862 7.879 -7.481 1.00 93.69 92 ARG A O 1
ATOM 720 N N . LYS A 1 93 ? 12.029 7.773 -6.864 1.00 87.94 93 LYS A N 1
ATOM 721 C CA . LYS A 1 93 ? 12.577 8.323 -8.104 1.00 87.94 93 LYS A CA 1
ATOM 722 C C . LYS A 1 93 ? 12.793 7.187 -9.094 1.00 87.94 93 LYS A C 1
ATOM 724 O O . LYS A 1 93 ? 13.071 6.061 -8.694 1.00 87.94 93 LYS A O 1
ATOM 729 N N . ARG A 1 94 ? 12.673 7.503 -10.381 1.00 82.12 94 ARG A N 1
ATOM 730 C CA . ARG A 1 94 ? 13.023 6.572 -11.453 1.00 82.12 94 ARG A CA 1
ATOM 731 C C . ARG A 1 94 ? 14.492 6.173 -11.340 1.00 82.12 94 ARG A C 1
ATOM 733 O O . ARG A 1 94 ? 15.335 7.045 -11.123 1.00 82.12 94 ARG A O 1
ATOM 740 N N . ASN A 1 95 ? 14.782 4.893 -11.555 1.00 86.00 95 ASN A N 1
ATOM 741 C CA . ASN A 1 95 ? 16.145 4.447 -11.789 1.00 86.00 95 ASN A CA 1
ATOM 742 C C . ASN A 1 95 ? 16.424 4.487 -13.298 1.00 86.00 95 ASN A C 1
ATOM 744 O O . ASN A 1 95 ? 15.863 3.705 -14.058 1.00 86.00 95 ASN A O 1
ATOM 748 N N . LEU A 1 96 ? 17.265 5.421 -13.746 1.00 81.88 96 LEU A N 1
ATOM 749 C CA . LEU A 1 96 ? 17.542 5.607 -15.175 1.00 81.88 96 LEU A CA 1
ATOM 750 C C . LEU A 1 96 ? 18.327 4.446 -15.801 1.00 81.88 96 LEU A C 1
ATOM 752 O O . LEU A 1 96 ? 18.316 4.329 -17.019 1.00 81.88 96 LEU A O 1
ATOM 756 N N . SER A 1 97 ? 18.963 3.586 -15.000 1.00 80.75 97 SER A N 1
ATOM 757 C CA . SER A 1 97 ? 19.631 2.376 -15.495 1.00 80.75 97 SER A CA 1
ATOM 758 C C . SER A 1 97 ? 18.720 1.145 -15.554 1.00 80.75 97 SER A C 1
ATOM 760 O O . SER A 1 97 ? 19.170 0.072 -15.946 1.00 80.75 97 SER A O 1
ATOM 762 N N . CYS A 1 98 ? 17.448 1.268 -15.157 1.00 80.94 98 CYS A N 1
ATOM 763 C CA . CYS A 1 98 ? 16.479 0.177 -15.178 1.00 80.94 98 CYS A CA 1
ATOM 764 C C . CYS A 1 98 ? 15.526 0.317 -16.373 1.00 80.94 98 CYS A C 1
ATOM 766 O O . CYS A 1 98 ? 14.744 1.264 -16.444 1.00 80.94 98 CYS A O 1
ATOM 768 N N . GLU A 1 99 ? 15.552 -0.660 -17.280 1.00 86.56 99 GLU A N 1
ATOM 769 C CA . GLU A 1 99 ? 14.673 -0.715 -18.466 1.00 86.56 99 GLU A CA 1
ATOM 770 C C . GLU A 1 99 ? 13.513 -1.716 -18.301 1.00 86.56 99 GLU A C 1
ATOM 772 O O . GLU A 1 99 ? 12.632 -1.841 -19.152 1.00 86.56 99 GLU A O 1
ATOM 777 N N . LEU A 1 100 ? 13.470 -2.425 -17.169 1.00 91.69 100 LEU A N 1
ATOM 778 C CA . LEU A 1 100 ? 12.539 -3.533 -16.928 1.00 91.69 100 LEU A CA 1
ATOM 779 C C . LEU A 1 100 ? 11.072 -3.098 -16.819 1.00 91.69 100 LEU A C 1
ATOM 781 O O . LEU A 1 100 ? 10.173 -3.919 -16.991 1.00 91.69 100 LEU A O 1
ATOM 785 N N . ASN A 1 101 ? 10.823 -1.827 -16.494 1.00 95.06 101 ASN A N 1
ATOM 786 C CA . ASN A 1 101 ? 9.498 -1.324 -16.119 1.00 95.06 101 ASN A CA 1
ATOM 787 C C . ASN A 1 101 ? 8.976 -0.228 -17.054 1.00 95.06 101 ASN A C 1
ATOM 789 O O . ASN A 1 101 ? 8.121 0.585 -16.686 1.00 95.06 101 ASN A O 1
ATOM 793 N N . ASP A 1 102 ? 9.489 -0.207 -18.282 1.00 92.88 102 ASP A N 1
ATOM 794 C CA . ASP A 1 102 ? 9.201 0.838 -19.257 1.00 92.88 102 ASP A CA 1
ATOM 795 C C . ASP A 1 102 ? 7.761 0.843 -19.794 1.00 92.88 102 ASP A C 1
ATOM 797 O O . ASP A 1 102 ? 7.342 1.835 -20.396 1.00 92.88 102 ASP A O 1
ATOM 801 N N . GLY A 1 103 ? 6.962 -0.185 -19.491 1.00 93.12 103 GLY A N 1
ATOM 802 C CA . GLY A 1 103 ? 5.525 -0.215 -19.770 1.00 93.12 103 GLY A CA 1
ATOM 803 C C . GLY A 1 103 ? 4.717 0.807 -18.960 1.00 93.12 103 GLY A C 1
ATOM 804 O O . GLY A 1 103 ? 3.618 1.189 -19.362 1.00 93.12 103 GLY A O 1
ATOM 805 N N . TRP A 1 104 ? 5.254 1.325 -17.849 1.00 93.81 104 TRP A N 1
ATOM 806 C CA . TRP A 1 104 ? 4.610 2.405 -17.098 1.00 93.81 104 TRP A CA 1
ATOM 807 C C . TRP A 1 104 ? 4.870 3.773 -17.734 1.00 93.81 104 TRP A C 1
ATOM 809 O O . TRP A 1 104 ? 5.957 4.333 -17.602 1.00 93.81 104 TRP A O 1
ATOM 819 N N . HIS A 1 105 ? 3.856 4.386 -18.351 1.00 90.31 105 HIS A N 1
ATOM 820 C CA . HIS A 1 105 ? 3.958 5.770 -18.851 1.00 90.31 105 HIS A CA 1
ATOM 821 C C . HIS A 1 105 ? 4.032 6.820 -17.730 1.00 90.31 105 HIS A C 1
ATOM 823 O O . HIS A 1 105 ? 4.578 7.904 -17.915 1.00 90.31 105 HIS A O 1
ATOM 829 N N . ASN A 1 106 ? 3.475 6.521 -16.553 1.00 93.19 106 ASN A N 1
ATOM 830 C CA . ASN A 1 106 ? 3.542 7.420 -15.408 1.00 93.19 106 ASN A CA 1
ATOM 831 C C . ASN A 1 106 ? 4.884 7.262 -14.676 1.00 93.19 106 ASN A C 1
ATOM 833 O O . ASN A 1 106 ? 5.210 6.174 -14.204 1.00 93.19 106 ASN A O 1
ATOM 837 N N . ALA A 1 107 ? 5.622 8.365 -14.530 1.00 91.88 107 ALA A N 1
ATOM 838 C CA . ALA A 1 107 ? 6.955 8.367 -13.930 1.00 91.88 107 ALA A CA 1
ATOM 839 C C . ALA A 1 107 ? 6.986 7.869 -12.473 1.00 91.88 107 ALA A C 1
ATOM 841 O O . ALA A 1 107 ? 7.933 7.185 -12.096 1.00 91.88 107 ALA A O 1
ATOM 842 N N . SER A 1 108 ? 5.960 8.163 -11.664 1.00 92.12 108 SER A N 1
ATOM 843 C CA . SER A 1 108 ? 5.888 7.700 -10.270 1.00 92.12 108 SER A CA 1
ATOM 844 C C . SER A 1 108 ? 5.673 6.190 -10.183 1.00 92.12 108 SER A C 1
ATOM 846 O O . SER A 1 108 ? 6.326 5.527 -9.385 1.00 92.12 108 SER A O 1
ATOM 848 N N . PHE A 1 109 ? 4.797 5.633 -11.025 1.00 95.69 109 PHE A N 1
ATOM 849 C CA . PHE A 1 109 ? 4.600 4.183 -11.104 1.00 95.69 109 PHE A CA 1
ATOM 850 C C . PHE A 1 109 ? 5.843 3.465 -11.626 1.00 95.69 109 PHE A C 1
ATOM 852 O O . PHE A 1 109 ? 6.239 2.460 -11.044 1.00 95.69 109 PHE A O 1
ATOM 859 N N . ARG A 1 110 ? 6.502 4.017 -12.653 1.00 95.50 110 ARG A N 1
ATOM 860 C CA . ARG A 1 110 ? 7.774 3.485 -13.156 1.00 95.50 110 ARG A CA 1
ATOM 861 C C . ARG A 1 110 ? 8.846 3.485 -12.066 1.00 95.50 110 ARG A C 1
ATOM 863 O O . ARG A 1 110 ? 9.431 2.448 -11.795 1.00 95.50 110 ARG A O 1
ATOM 870 N N . GLY A 1 111 ? 9.038 4.613 -11.379 1.00 95.69 111 GLY A N 1
ATOM 871 C CA . GLY A 1 111 ? 10.027 4.712 -10.304 1.00 95.69 111 GLY A CA 1
ATOM 872 C C . GLY A 1 111 ? 9.739 3.795 -9.117 1.00 95.69 111 GLY A C 1
ATOM 873 O O . GLY A 1 111 ? 10.670 3.242 -8.538 1.00 95.69 111 GLY A O 1
ATOM 874 N N . TYR A 1 112 ? 8.467 3.568 -8.779 1.00 97.50 112 TYR A N 1
ATOM 875 C CA . TYR A 1 112 ? 8.119 2.562 -7.777 1.00 97.50 112 TYR A CA 1
ATOM 876 C C . TYR A 1 112 ? 8.403 1.138 -8.276 1.00 97.50 112 TYR A C 1
ATOM 878 O O . TYR A 1 112 ? 8.988 0.354 -7.541 1.00 97.50 112 TYR A O 1
ATOM 886 N N . ALA A 1 113 ? 8.066 0.810 -9.526 1.00 97.31 113 ALA A N 1
ATOM 887 C CA . ALA A 1 113 ? 8.358 -0.496 -10.119 1.00 97.31 113 ALA A CA 1
ATOM 888 C C . ALA A 1 113 ? 9.865 -0.804 -10.194 1.00 97.31 113 ALA A C 1
ATOM 890 O O . ALA A 1 113 ? 10.275 -1.941 -9.959 1.00 97.31 113 ALA A O 1
ATOM 891 N N . ASP A 1 114 ? 10.695 0.205 -10.471 1.00 96.25 114 ASP A N 1
ATOM 892 C CA . ASP A 1 114 ? 12.157 0.087 -10.416 1.00 96.25 114 ASP A CA 1
ATOM 893 C C . ASP A 1 114 ? 12.631 -0.178 -8.987 1.00 96.25 114 ASP A C 1
ATOM 895 O O . ASP A 1 114 ? 13.448 -1.064 -8.743 1.00 96.25 114 ASP A O 1
ATOM 899 N N . PHE A 1 115 ? 12.071 0.554 -8.022 1.00 96.19 115 PHE A N 1
ATOM 900 C CA . PHE A 1 115 ? 12.359 0.362 -6.606 1.00 96.19 115 PHE A CA 1
ATOM 901 C C . PHE A 1 115 ? 11.979 -1.043 -6.107 1.00 96.19 115 PHE A C 1
ATOM 903 O O . PHE A 1 115 ? 12.689 -1.595 -5.266 1.00 96.19 115 PHE A O 1
ATOM 910 N N . MET A 1 116 ? 10.936 -1.666 -6.669 1.00 96.56 116 MET A N 1
ATOM 911 C CA . MET A 1 116 ? 10.551 -3.047 -6.344 1.00 96.56 116 MET A CA 1
ATOM 912 C C . MET A 1 116 ? 11.636 -4.088 -6.654 1.00 96.56 116 MET A C 1
ATOM 914 O O . MET A 1 116 ? 11.560 -5.211 -6.163 1.00 96.56 116 MET A O 1
ATOM 918 N N . GLN A 1 117 ? 12.640 -3.731 -7.461 1.00 94.81 117 GLN A N 1
ATOM 919 C CA . GLN A 1 117 ? 13.767 -4.601 -7.803 1.00 94.81 117 GLN A CA 1
ATOM 920 C C . GLN A 1 117 ? 14.932 -4.499 -6.802 1.00 94.81 117 GLN A C 1
ATOM 922 O O . GLN A 1 117 ? 15.979 -5.093 -7.031 1.00 94.81 117 GLN A O 1
ATOM 927 N N . THR A 1 118 ? 14.790 -3.716 -5.729 1.00 94.81 118 THR A N 1
ATOM 928 C CA . THR A 1 118 ? 15.859 -3.468 -4.749 1.00 94.81 118 THR A CA 1
ATOM 929 C C . THR A 1 118 ? 15.728 -4.348 -3.507 1.00 94.81 118 THR A C 1
ATOM 931 O O . THR A 1 118 ? 14.621 -4.680 -3.083 1.00 94.81 118 THR A O 1
ATOM 934 N N . GLU A 1 119 ? 16.854 -4.625 -2.846 1.00 94.12 119 GLU A N 1
ATOM 935 C CA . GLU A 1 119 ? 16.889 -5.347 -1.563 1.00 94.12 119 GLU A CA 1
ATOM 936 C C . GLU A 1 119 ? 16.063 -4.661 -0.466 1.00 94.12 119 GLU A C 1
ATOM 938 O O . GLU A 1 119 ? 15.420 -5.322 0.346 1.00 94.12 119 GLU A O 1
ATOM 943 N N . SER A 1 120 ? 16.019 -3.323 -0.459 1.00 94.50 120 SER A N 1
ATOM 944 C CA . SER A 1 120 ? 15.215 -2.572 0.512 1.00 94.50 120 SER A CA 1
ATOM 945 C C . SER A 1 120 ? 13.726 -2.882 0.375 1.00 94.50 120 SER A C 1
ATOM 947 O O . SER A 1 120 ? 13.052 -3.061 1.388 1.00 94.50 120 SER A O 1
ATOM 949 N N . PHE A 1 121 ? 13.220 -2.974 -0.856 1.00 96.94 121 PHE A N 1
ATOM 950 C CA . PHE A 1 121 ? 11.832 -3.352 -1.091 1.00 96.94 121 PHE A CA 1
ATOM 951 C C . PHE A 1 121 ? 11.571 -4.803 -0.678 1.00 96.94 121 PHE A C 1
ATOM 953 O O . PHE A 1 121 ? 10.579 -5.077 -0.005 1.00 96.94 121 PHE A O 1
ATOM 960 N N . LEU A 1 122 ? 12.466 -5.725 -1.052 1.00 96.25 122 LEU A N 1
ATOM 961 C CA . LEU A 1 122 ? 12.332 -7.142 -0.708 1.00 96.25 122 LEU A CA 1
ATOM 962 C C . LEU A 1 122 ? 12.318 -7.359 0.811 1.00 96.25 122 LEU A C 1
ATOM 964 O O . LEU A 1 122 ? 11.477 -8.105 1.303 1.00 96.25 122 LEU A O 1
ATOM 968 N N . SER A 1 123 ? 13.171 -6.646 1.549 1.00 95.75 123 SER A N 1
ATOM 969 C CA . SER A 1 123 ? 13.201 -6.661 3.015 1.00 95.75 123 SER A CA 1
ATOM 970 C C . SER A 1 123 ? 11.890 -6.159 3.635 1.00 95.75 123 SER A C 1
ATOM 972 O O . SER A 1 123 ? 11.304 -6.839 4.478 1.00 95.75 123 SER A O 1
ATOM 974 N N . GLY A 1 124 ? 11.353 -5.026 3.164 1.00 96.38 124 GLY A N 1
ATOM 975 C CA . GLY A 1 124 ? 10.057 -4.525 3.640 1.00 96.38 124 GLY A CA 1
ATOM 976 C C . GLY A 1 124 ? 8.895 -5.471 3.327 1.00 96.38 124 GLY A C 1
ATOM 977 O O . GLY A 1 124 ? 7.980 -5.639 4.133 1.00 96.38 124 GLY A O 1
ATOM 978 N N . LEU A 1 125 ? 8.934 -6.125 2.165 1.00 96.56 125 LEU A N 1
ATOM 979 C CA . LEU A 1 125 ? 7.924 -7.100 1.768 1.00 96.56 125 LEU A CA 1
ATOM 980 C C . LEU A 1 125 ? 7.998 -8.371 2.624 1.00 96.56 125 LEU A C 1
ATOM 982 O O . LEU A 1 125 ? 6.963 -8.905 3.009 1.00 96.56 125 LEU A O 1
ATOM 986 N N . GLN A 1 126 ? 9.206 -8.820 2.963 1.00 95.81 126 GLN A N 1
ATOM 987 C CA . GLN A 1 126 ? 9.424 -9.940 3.875 1.00 95.81 126 GLN A CA 1
ATOM 988 C C . GLN A 1 126 ? 8.894 -9.623 5.280 1.00 95.81 126 GLN A C 1
ATOM 990 O O . GLN A 1 126 ? 8.115 -10.404 5.825 1.00 95.81 126 GLN A O 1
ATOM 995 N N . GLN A 1 127 ? 9.205 -8.438 5.816 1.00 95.00 127 GLN A N 1
ATOM 996 C CA . GLN A 1 127 ? 8.658 -7.968 7.094 1.00 95.00 127 GLN A CA 1
ATOM 997 C C . GLN A 1 127 ? 7.120 -7.977 7.093 1.00 95.00 127 GLN A C 1
ATOM 999 O O . GLN A 1 127 ? 6.490 -8.386 8.067 1.00 95.00 127 GLN A O 1
ATOM 1004 N N . LEU A 1 128 ? 6.494 -7.551 5.995 1.00 95.88 128 LEU A N 1
ATOM 1005 C CA . LEU A 1 128 ? 5.040 -7.570 5.850 1.00 95.88 128 LEU A CA 1
ATOM 1006 C C . LEU A 1 128 ? 4.459 -8.995 5.877 1.00 95.88 128 LEU A C 1
ATOM 1008 O O . LEU A 1 128 ? 3.430 -9.224 6.515 1.00 95.88 128 LEU A O 1
ATOM 1012 N N . LEU A 1 129 ? 5.102 -9.949 5.203 1.00 94.88 129 LEU A N 1
ATOM 1013 C CA . LEU A 1 129 ? 4.678 -11.355 5.190 1.00 94.88 129 LEU A CA 1
ATOM 1014 C C . LEU A 1 129 ? 4.846 -12.017 6.566 1.00 94.88 129 LEU A C 1
ATOM 1016 O O . LEU A 1 129 ? 3.992 -12.796 6.998 1.00 94.88 129 LEU A O 1
ATOM 1020 N N . GLU A 1 130 ? 5.903 -11.667 7.295 1.00 94.25 130 GLU A N 1
ATOM 1021 C CA . GLU A 1 130 ? 6.111 -12.089 8.684 1.00 94.25 130 GLU A CA 1
ATOM 1022 C C . GLU A 1 130 ? 5.038 -11.522 9.617 1.00 94.25 130 GLU A C 1
ATOM 1024 O O . GLU A 1 130 ? 4.508 -12.244 10.462 1.00 94.25 130 GLU A O 1
ATOM 1029 N N . LEU A 1 131 ? 4.643 -10.257 9.443 1.00 93.56 131 LEU A N 1
ATOM 1030 C CA . LEU A 1 131 ? 3.517 -9.675 10.179 1.00 93.56 131 LEU A CA 1
ATOM 1031 C C . LEU A 1 131 ? 2.205 -10.402 9.863 1.00 93.56 131 LEU A C 1
ATOM 1033 O O . LEU A 1 131 ? 1.463 -10.746 10.782 1.00 93.56 131 LEU A O 1
ATOM 1037 N N . ALA A 1 132 ? 1.935 -10.680 8.585 1.00 93.25 132 ALA A N 1
ATOM 1038 C CA . ALA A 1 132 ? 0.721 -11.377 8.169 1.00 93.25 132 ALA A CA 1
ATOM 1039 C C . ALA A 1 132 ? 0.630 -12.794 8.753 1.00 93.25 132 ALA A C 1
ATOM 1041 O O . ALA A 1 132 ? -0.436 -13.192 9.223 1.00 93.25 132 ALA A O 1
ATOM 1042 N N . SER A 1 133 ? 1.745 -13.527 8.782 1.00 92.06 133 SER A N 1
ATOM 1043 C CA . SER A 1 133 ? 1.802 -14.892 9.322 1.00 92.06 133 SER A CA 1
ATOM 1044 C C . SER A 1 133 ? 1.774 -14.944 10.853 1.00 92.06 133 SER A C 1
ATOM 1046 O O . SER A 1 133 ? 1.067 -15.773 11.419 1.00 92.06 133 SER A O 1
ATOM 1048 N N . SER A 1 134 ? 2.498 -14.056 11.541 1.00 91.81 134 SER A N 1
ATOM 1049 C CA . SER A 1 134 ? 2.620 -14.094 13.008 1.00 91.81 134 SER A CA 1
ATOM 1050 C C . SER A 1 134 ? 1.509 -13.346 13.750 1.00 91.81 134 SER A C 1
ATOM 1052 O O . SER A 1 134 ? 1.153 -13.716 14.868 1.00 91.81 134 SER A O 1
ATOM 1054 N N . GLN A 1 135 ? 0.955 -12.287 13.154 1.00 89.06 135 GLN A N 1
ATOM 1055 C CA . GLN A 1 135 ? 0.046 -11.352 13.828 1.00 89.06 135 GLN A CA 1
ATOM 1056 C C . GLN A 1 135 ? -1.313 -11.215 13.136 1.00 89.06 135 GLN A C 1
ATOM 1058 O O . GLN A 1 135 ? -2.223 -10.602 13.690 1.00 89.06 135 GLN A O 1
ATOM 1063 N N . GLY A 1 136 ? -1.543 -11.916 12.023 1.00 76.00 136 GLY A N 1
ATOM 1064 C CA . GLY A 1 136 ? -2.847 -12.041 11.360 1.00 76.00 136 GLY A CA 1
ATOM 1065 C C . GLY A 1 136 ? -3.333 -10.762 10.686 1.00 76.00 136 GLY A C 1
ATOM 1066 O O . GLY A 1 136 ? -2.540 -9.837 10.529 1.00 76.00 136 GLY A O 1
ATOM 1067 N N . PRO A 1 137 ? -4.605 -10.723 10.236 1.00 92.69 137 PRO A N 1
ATOM 1068 C CA . PRO A 1 137 ? -4.978 -10.011 9.021 1.00 92.69 137 PRO A CA 1
ATOM 1069 C C . PRO A 1 137 ? -4.421 -8.593 8.975 1.00 92.69 137 PRO A C 1
ATOM 1071 O O . PRO A 1 137 ? -4.753 -7.742 9.806 1.00 92.69 137 PRO A O 1
ATOM 1074 N N . VAL A 1 138 ? -3.524 -8.379 8.014 1.00 96.81 138 VAL A N 1
ATOM 1075 C CA . VAL A 1 138 ? -2.810 -7.118 7.834 1.00 96.81 138 VAL A CA 1
ATOM 1076 C C . VAL A 1 138 ? -3.565 -6.262 6.832 1.00 96.81 138 VAL A C 1
ATOM 1078 O O . VAL A 1 138 ? -4.014 -6.765 5.802 1.00 96.81 138 VAL A O 1
ATOM 1081 N N . CYS A 1 139 ? -3.650 -4.960 7.090 1.00 98.19 139 CYS A N 1
ATOM 1082 C CA . CYS A 1 139 ? -4.130 -3.988 6.121 1.00 98.19 139 CYS A CA 1
ATOM 1083 C C . CYS A 1 139 ? -3.042 -2.983 5.742 1.00 98.19 139 CYS A C 1
ATOM 1085 O O . CYS A 1 139 ? -2.472 -2.318 6.600 1.00 98.19 139 CYS A O 1
ATOM 1087 N N . LEU A 1 140 ? -2.782 -2.837 4.445 1.00 98.38 140 LEU A N 1
ATOM 1088 C CA . LEU A 1 140 ? -1.873 -1.841 3.888 1.00 98.38 140 LEU A CA 1
ATOM 1089 C C . LEU A 1 140 ? -2.572 -0.497 3.701 1.00 98.38 140 LEU A C 1
ATOM 1091 O O . LEU A 1 140 ? -3.491 -0.378 2.884 1.00 98.38 140 LEU A O 1
ATOM 1095 N N . MET A 1 141 ? -2.087 0.540 4.378 1.00 98.25 141 MET A N 1
ATOM 1096 C CA . MET A 1 141 ? -2.659 1.880 4.310 1.00 98.25 141 MET A CA 1
ATOM 1097 C C . MET A 1 141 ? -1.822 2.848 3.468 1.00 98.25 141 MET A C 1
ATOM 1099 O O . MET A 1 141 ? -0.607 2.938 3.609 1.00 98.25 141 MET A O 1
ATOM 1103 N N . CYS A 1 142 ? -2.493 3.653 2.637 1.00 97.00 142 CYS A N 1
ATOM 1104 C CA . CYS A 1 142 ? -1.915 4.891 2.098 1.00 97.00 142 CYS A CA 1
ATOM 1105 C C . CYS A 1 142 ? -2.959 6.025 2.046 1.00 97.00 142 CYS A C 1
ATOM 1107 O O . CYS A 1 142 ? -4.086 5.846 2.503 1.00 97.00 142 CYS A O 1
ATOM 1109 N N . ALA A 1 143 ? -2.614 7.186 1.482 1.00 94.56 143 ALA A N 1
ATOM 1110 C CA . ALA A 1 143 ? -3.515 8.342 1.411 1.00 94.56 143 ALA A CA 1
ATOM 1111 C C . ALA A 1 143 ? -4.617 8.250 0.338 1.00 94.56 143 ALA A C 1
ATOM 1113 O O . ALA A 1 143 ? -5.717 8.758 0.532 1.00 94.56 143 ALA A O 1
ATOM 1114 N N . GLU A 1 144 ? -4.358 7.602 -0.798 1.00 93.88 144 GLU A N 1
ATOM 1115 C CA . GLU A 1 144 ? -5.315 7.519 -1.914 1.00 93.88 144 GLU A CA 1
ATOM 1116 C C . GLU A 1 144 ? -6.403 6.466 -1.642 1.00 93.8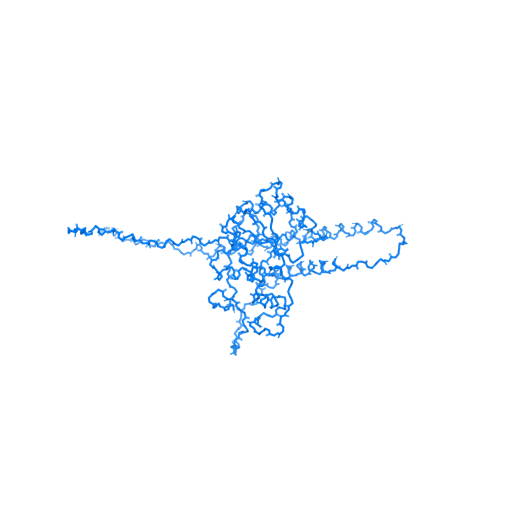8 144 GLU A C 1
ATOM 1118 O O . GLU A 1 144 ? -6.096 5.361 -1.194 1.00 93.88 144 GLU A O 1
ATOM 1123 N N . VAL A 1 145 ? -7.667 6.762 -1.965 1.00 91.75 145 VAL A N 1
ATOM 1124 C CA . VAL A 1 145 ? -8.781 5.797 -1.889 1.00 91.75 145 VAL A CA 1
ATOM 1125 C C . VAL A 1 145 ? -8.611 4.713 -2.949 1.00 91.75 145 VAL A C 1
ATOM 1127 O O . VAL A 1 145 ? -8.627 3.523 -2.649 1.00 91.75 145 VAL A O 1
ATOM 1130 N N . CYS A 1 146 ? -8.401 5.119 -4.198 1.00 92.31 146 CYS A N 1
ATOM 1131 C CA . CYS A 1 146 ? -8.348 4.232 -5.353 1.00 92.31 146 CYS A CA 1
ATOM 1132 C C . CYS A 1 146 ? -6.991 3.524 -5.436 1.00 92.31 146 CYS A C 1
ATOM 1134 O O . CYS A 1 146 ? -6.018 4.104 -5.919 1.00 92.31 146 CYS A O 1
ATOM 1136 N N . HIS A 1 147 ? -6.919 2.254 -5.022 1.00 93.94 147 HIS A N 1
ATOM 1137 C CA . HIS A 1 147 ? -5.667 1.478 -5.025 1.00 93.94 147 HIS A CA 1
ATOM 1138 C C . HIS A 1 147 ? -4.925 1.506 -6.378 1.00 93.94 147 HIS A C 1
ATOM 1140 O O . HIS A 1 147 ? -3.707 1.639 -6.387 1.00 93.94 147 HIS A O 1
ATOM 1146 N N . PHE A 1 148 ? -5.641 1.498 -7.510 1.00 93.81 148 PHE A N 1
ATOM 1147 C CA . PHE A 1 148 ? -5.084 1.566 -8.873 1.00 93.81 148 PHE A CA 1
ATOM 1148 C C . PHE A 1 148 ? -4.491 2.934 -9.269 1.00 93.81 148 PHE A C 1
ATOM 1150 O O . PHE A 1 148 ? -4.048 3.130 -10.399 1.00 93.81 148 PHE A O 1
ATOM 1157 N N . ARG A 1 149 ? -4.499 3.915 -8.361 1.00 93.56 149 ARG A N 1
ATOM 1158 C CA . ARG A 1 149 ? -3.959 5.270 -8.576 1.00 93.56 149 ARG A CA 1
ATOM 1159 C C . ARG A 1 149 ? -2.786 5.600 -7.661 1.00 93.56 149 ARG A C 1
ATOM 1161 O O . ARG A 1 149 ? -2.283 6.724 -7.698 1.00 93.56 149 ARG A O 1
ATOM 1168 N N . CYS A 1 150 ? -2.348 4.631 -6.866 1.00 95.88 150 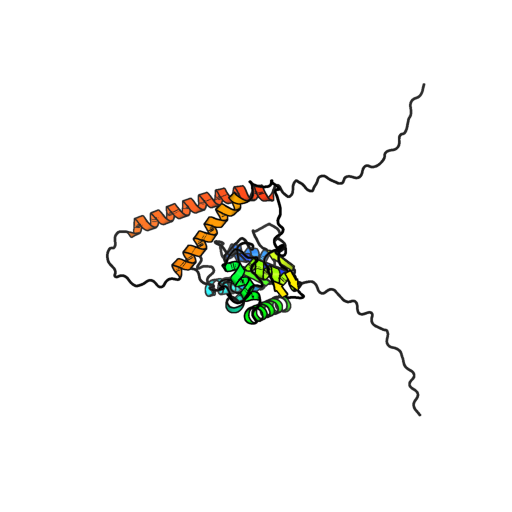CYS A N 1
ATOM 1169 C CA . CYS A 1 150 ? -1.210 4.750 -5.973 1.00 95.88 150 CYS A CA 1
ATOM 1170 C C . CYS A 1 150 ? -0.340 3.490 -6.008 1.00 95.88 150 CYS A C 1
ATOM 1172 O O . CYS A 1 150 ? -0.680 2.477 -6.616 1.00 95.88 150 CYS A O 1
ATOM 1174 N N . HIS A 1 151 ? 0.792 3.559 -5.313 1.00 96.94 151 HIS A N 1
ATOM 1175 C CA . HIS A 1 151 ? 1.768 2.476 -5.214 1.00 96.94 151 HIS A CA 1
ATOM 1176 C C . HIS A 1 151 ? 1.195 1.174 -4.625 1.00 96.94 151 HIS A C 1
ATOM 1178 O O . HIS A 1 151 ? 1.739 0.107 -4.896 1.00 96.94 151 HIS A O 1
ATOM 1184 N N . ARG A 1 152 ? 0.069 1.225 -3.888 1.00 97.44 152 ARG A N 1
ATOM 1185 C CA . ARG A 1 152 ? -0.583 0.014 -3.365 1.00 97.44 152 ARG A CA 1
ATOM 1186 C C . ARG A 1 152 ? -0.957 -0.973 -4.466 1.00 97.44 152 ARG A C 1
ATOM 1188 O O . ARG A 1 152 ? -0.966 -2.159 -4.180 1.00 97.44 152 ARG A O 1
ATOM 1195 N N . MET A 1 153 ? -1.246 -0.529 -5.695 1.00 97.69 153 MET A N 1
ATOM 1196 C CA . MET A 1 153 ? -1.487 -1.448 -6.817 1.00 97.69 153 MET A CA 1
ATOM 1197 C C . MET A 1 153 ? -0.279 -2.349 -7.076 1.00 97.69 153 MET A C 1
ATOM 1199 O O . MET A 1 153 ? -0.427 -3.561 -7.081 1.00 97.69 153 MET A O 1
ATOM 1203 N N . LEU A 1 154 ? 0.911 -1.760 -7.192 1.00 98.25 154 LEU A N 1
ATOM 1204 C CA . LEU A 1 154 ? 2.152 -2.482 -7.485 1.00 98.25 154 LEU A CA 1
ATOM 1205 C C . LEU A 1 154 ? 2.609 -3.335 -6.295 1.00 98.25 154 LEU A C 1
ATOM 1207 O O . LEU A 1 154 ? 3.151 -4.423 -6.472 1.00 98.25 154 LEU A O 1
ATOM 1211 N N . LEU A 1 155 ? 2.361 -2.858 -5.073 1.00 98.19 155 LEU A N 1
ATOM 1212 C CA . LEU A 1 155 ? 2.592 -3.648 -3.866 1.00 98.19 155 LEU A CA 1
ATOM 1213 C C . LEU A 1 155 ? 1.645 -4.861 -3.804 1.00 98.19 155 LEU A C 1
ATOM 1215 O O . LEU A 1 155 ? 2.068 -5.957 -3.449 1.00 98.19 155 LEU A O 1
ATOM 1219 N N . SER A 1 156 ? 0.385 -4.685 -4.212 1.00 98.44 156 SER A N 1
ATOM 1220 C CA . SER A 1 156 ? -0.607 -5.768 -4.291 1.00 98.44 156 SER A CA 1
ATOM 1221 C C . SER A 1 156 ? -0.256 -6.786 -5.375 1.00 98.44 156 SER A C 1
ATOM 1223 O O . SER A 1 156 ? -0.390 -7.986 -5.136 1.00 98.44 156 SER A O 1
ATOM 1225 N N . ASP A 1 157 ? 0.264 -6.327 -6.516 1.00 98.38 157 ASP A N 1
ATOM 1226 C CA . ASP A 1 157 ? 0.790 -7.195 -7.569 1.00 98.38 157 ASP A CA 1
ATOM 1227 C C . ASP A 1 157 ? 1.916 -8.091 -7.005 1.00 98.38 157 ASP A C 1
ATOM 1229 O O . ASP A 1 157 ? 1.887 -9.315 -7.150 1.00 98.38 157 ASP A O 1
ATOM 1233 N N . ALA A 1 158 ? 2.877 -7.501 -6.281 1.00 98.12 158 ALA A N 1
ATOM 1234 C CA . ALA A 1 158 ? 4.007 -8.225 -5.688 1.00 98.12 158 ALA A CA 1
ATOM 1235 C C . ALA A 1 158 ? 3.602 -9.253 -4.620 1.00 98.12 158 ALA A C 1
ATOM 1237 O O . ALA A 1 158 ? 4.225 -10.315 -4.525 1.00 98.12 158 ALA A O 1
ATOM 1238 N N . LEU A 1 159 ? 2.581 -8.939 -3.821 1.00 97.69 159 LEU A N 1
ATOM 1239 C CA . LEU A 1 159 ? 2.008 -9.845 -2.825 1.00 97.69 159 LEU A CA 1
ATOM 1240 C C . LEU A 1 159 ? 1.242 -10.998 -3.473 1.00 97.69 159 LEU A C 1
ATOM 1242 O O . LEU A 1 159 ? 1.392 -12.147 -3.069 1.00 97.69 159 LEU A O 1
ATOM 1246 N N . THR A 1 160 ? 0.470 -10.704 -4.518 1.00 97.25 160 THR A N 1
ATOM 1247 C CA . THR A 1 160 ? -0.307 -11.711 -5.254 1.00 97.25 160 THR A CA 1
ATOM 1248 C C . THR A 1 160 ? 0.613 -12.732 -5.918 1.00 97.25 160 THR A C 1
ATOM 1250 O O . THR A 1 160 ? 0.394 -13.934 -5.805 1.00 97.25 160 THR A O 1
ATOM 1253 N N . VAL A 1 161 ? 1.709 -12.269 -6.528 1.00 97.06 161 VAL A N 1
ATOM 1254 C CA . VAL A 1 161 ? 2.755 -13.134 -7.107 1.00 97.06 161 VAL A CA 1
ATOM 1255 C C . VAL A 1 161 ? 3.429 -14.034 -6.058 1.00 97.06 161 VAL A C 1
ATOM 1257 O O . VAL A 1 161 ? 3.951 -15.092 -6.396 1.00 97.06 161 VAL A O 1
ATOM 1260 N N . ARG A 1 162 ? 3.393 -13.652 -4.777 1.00 95.38 162 ARG A N 1
ATOM 1261 C CA . ARG A 1 162 ? 3.919 -14.437 -3.645 1.00 95.38 162 ARG A CA 1
ATOM 1262 C C . ARG A 1 162 ? 2.858 -15.307 -2.965 1.00 95.38 162 ARG A C 1
ATOM 1264 O O . ARG A 1 162 ? 3.107 -15.837 -1.889 1.00 95.38 162 ARG A O 1
ATOM 1271 N N . GLY A 1 163 ? 1.690 -15.467 -3.587 1.00 94.25 163 GLY A N 1
ATOM 1272 C CA . GLY A 1 163 ? 0.641 -16.368 -3.116 1.00 94.25 163 GLY A CA 1
ATOM 1273 C C . GLY A 1 163 ? -0.279 -15.780 -2.046 1.00 94.25 163 GLY A C 1
ATOM 1274 O O . GLY A 1 163 ? -1.040 -16.534 -1.444 1.00 94.25 163 GLY A O 1
ATOM 1275 N N . CYS A 1 164 ? -0.244 -14.466 -1.798 1.00 95.62 164 CYS A N 1
ATOM 1276 C CA . CYS A 1 164 ? -1.211 -13.811 -0.915 1.00 95.62 164 CYS A CA 1
ATOM 1277 C C . CYS A 1 164 ? -2.530 -13.528 -1.641 1.00 95.62 164 CYS A C 1
ATOM 1279 O O . CYS A 1 164 ? -2.542 -13.110 -2.800 1.00 95.62 164 CYS A O 1
ATOM 1281 N N . THR A 1 165 ? -3.642 -13.632 -0.918 1.00 95.88 165 THR A N 1
ATOM 1282 C CA . THR A 1 165 ? -4.940 -13.139 -1.395 1.00 95.88 165 THR A CA 1
ATOM 1283 C C . THR A 1 165 ? -5.064 -11.667 -1.017 1.00 95.88 165 THR A C 1
ATOM 1285 O O . THR A 1 165 ? -5.246 -11.346 0.156 1.00 95.88 165 THR A O 1
ATOM 1288 N N . VAL A 1 166 ? -4.980 -10.759 -1.993 1.00 98.00 166 VAL A N 1
ATOM 1289 C CA . VAL A 1 166 ? -5.091 -9.315 -1.729 1.00 98.00 166 VAL A CA 1
ATOM 1290 C C . VAL A 1 166 ? -6.512 -8.804 -1.979 1.00 98.00 166 VAL A C 1
ATOM 1292 O O . VAL A 1 166 ? -7.092 -9.039 -3.041 1.00 98.00 166 VAL A O 1
ATOM 1295 N N . GLN A 1 167 ? -7.067 -8.070 -1.012 1.00 97.94 167 GLN A N 1
ATOM 1296 C CA . GLN A 1 167 ? -8.418 -7.503 -1.069 1.00 97.94 167 GLN A CA 1
ATOM 1297 C C . GLN A 1 167 ? -8.417 -6.002 -0.730 1.00 97.94 167 GLN A C 1
ATOM 1299 O O . GLN A 1 167 ? -7.781 -5.554 0.220 1.00 97.94 167 GLN A O 1
ATOM 1304 N N . HIS A 1 168 ? -9.137 -5.187 -1.499 1.00 98.00 168 HIS A N 1
ATOM 1305 C CA . HIS A 1 168 ? -9.166 -3.732 -1.340 1.00 98.00 168 HIS A CA 1
ATOM 1306 C C . HIS A 1 168 ? -10.446 -3.275 -0.632 1.00 98.00 168 HIS A C 1
ATOM 1308 O O . HIS A 1 168 ? -11.544 -3.389 -1.179 1.00 98.00 168 HIS A O 1
ATOM 1314 N N . ILE A 1 169 ? -10.299 -2.705 0.563 1.00 97.12 169 ILE A N 1
ATOM 1315 C CA . ILE A 1 169 ? -11.391 -2.107 1.331 1.00 97.12 169 ILE A CA 1
ATOM 1316 C C . ILE A 1 169 ? -11.664 -0.714 0.762 1.00 97.12 169 ILE A C 1
ATOM 1318 O O . ILE A 1 169 ? -10.810 0.177 0.809 1.00 97.12 169 ILE A O 1
ATOM 1322 N N . MET A 1 170 ? -12.858 -0.532 0.197 1.00 91.44 170 MET A N 1
ATOM 1323 C CA . MET A 1 170 ? -13.218 0.696 -0.517 1.00 91.44 170 MET A CA 1
ATOM 1324 C C . MET A 1 170 ? -14.234 1.549 0.239 1.00 91.44 170 MET A C 1
ATOM 1326 O O . MET A 1 170 ? -14.106 2.774 0.235 1.00 91.44 170 MET A O 1
ATOM 1330 N N . GLN A 1 171 ? -15.239 0.927 0.854 1.00 88.12 171 GLN A N 1
ATOM 1331 C CA . GLN A 1 171 ? -16.358 1.600 1.518 1.00 88.12 171 GLN A CA 1
ATOM 1332 C C . GLN A 1 171 ? -17.061 0.647 2.489 1.00 88.12 171 GLN A C 1
ATOM 1334 O O . GLN A 1 171 ? -16.995 -0.568 2.306 1.00 88.12 171 GLN A O 1
ATOM 1339 N N . ARG A 1 172 ? -17.769 1.204 3.477 1.00 87.25 172 ARG A N 1
ATOM 1340 C CA . ARG A 1 172 ? -18.513 0.422 4.473 1.00 87.25 172 ARG A CA 1
ATOM 1341 C C . ARG A 1 172 ? -19.683 -0.321 3.826 1.00 87.25 172 ARG A C 1
ATOM 1343 O O . ARG A 1 172 ? -20.301 0.187 2.889 1.00 87.25 172 ARG A O 1
ATOM 1350 N N . GLY A 1 173 ? -19.996 -1.510 4.344 1.00 86.12 173 GLY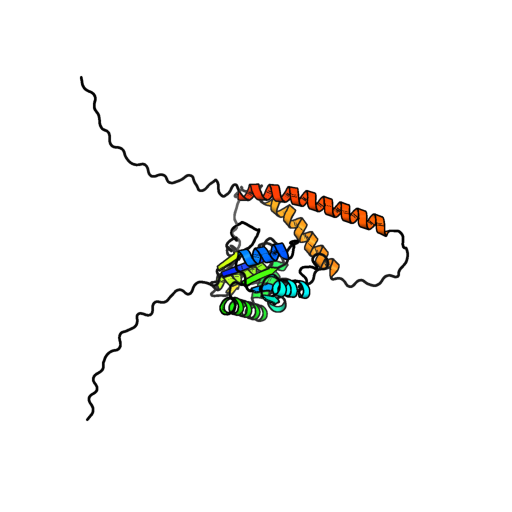 A N 1
ATOM 1351 C CA . GLY A 1 173 ? -21.175 -2.287 3.945 1.00 86.12 173 GLY A CA 1
ATOM 1352 C C . GLY A 1 173 ? -21.099 -2.875 2.535 1.00 86.12 173 GLY A C 1
ATOM 1353 O O . GLY A 1 173 ? -22.114 -3.302 1.987 1.00 86.12 173 GLY A O 1
ATOM 1354 N N . LYS A 1 174 ? -19.913 -2.881 1.918 1.00 89.69 174 LYS A N 1
ATOM 1355 C CA . LYS A 1 174 ? -19.667 -3.517 0.624 1.00 89.69 174 LYS A CA 1
ATOM 1356 C C . LYS A 1 174 ? -18.516 -4.508 0.751 1.00 89.69 174 LYS A C 1
ATOM 1358 O O . LYS A 1 174 ? -17.572 -4.230 1.490 1.00 89.69 174 LYS A O 1
ATOM 1363 N N . PRO A 1 175 ? -18.571 -5.639 0.028 1.00 93.06 175 PRO A N 1
ATOM 1364 C CA . PRO A 1 175 ? -17.469 -6.584 0.027 1.00 93.06 175 PRO A CA 1
ATOM 1365 C C . PRO A 1 175 ? -16.196 -5.913 -0.511 1.00 93.06 175 PRO A C 1
ATOM 1367 O O . PRO A 1 175 ? -16.277 -5.030 -1.378 1.00 93.06 175 PRO A O 1
ATOM 1370 N N . PRO A 1 176 ? -15.016 -6.311 -0.013 1.00 95.75 176 PRO A N 1
ATOM 1371 C CA . PRO A 1 176 ? -13.763 -5.768 -0.497 1.00 95.75 176 PRO A CA 1
ATOM 1372 C C . PRO A 1 176 ? -13.501 -6.268 -1.924 1.00 95.75 176 PRO A C 1
ATOM 1374 O O . PRO A 1 176 ? -13.877 -7.376 -2.310 1.00 95.75 176 PRO A O 1
ATOM 1377 N N . LEU A 1 177 ? -12.848 -5.437 -2.733 1.00 97.12 177 LEU A N 1
ATOM 1378 C CA . LEU A 1 177 ? -12.562 -5.762 -4.127 1.00 97.12 177 LEU A CA 1
ATOM 1379 C C . LEU A 1 177 ? -11.331 -6.669 -4.215 1.00 97.12 177 LEU A C 1
ATOM 1381 O O . LEU A 1 177 ? -10.244 -6.262 -3.810 1.00 97.12 177 LEU A O 1
ATOM 1385 N N . ALA A 1 178 ? -11.474 -7.862 -4.792 1.00 97.38 178 ALA A N 1
ATOM 1386 C CA . ALA A 1 178 ? -10.337 -8.743 -5.050 1.00 97.38 178 ALA A CA 1
ATOM 1387 C C . ALA A 1 178 ? -9.326 -8.082 -6.002 1.00 97.38 178 ALA A C 1
ATOM 1389 O O . ALA A 1 178 ? -9.698 -7.536 -7.049 1.00 97.38 178 ALA A O 1
ATOM 1390 N N . HIS A 1 179 ? -8.045 -8.143 -5.643 1.00 97.94 179 HIS A N 1
ATOM 1391 C CA . HIS A 1 179 ? -6.980 -7.636 -6.492 1.00 97.94 179 HIS A CA 1
ATOM 1392 C C . HIS A 1 179 ? -6.865 -8.466 -7.774 1.00 97.94 179 HIS A C 1
ATOM 1394 O O . HIS A 1 179 ? -6.949 -9.693 -7.757 1.00 97.94 179 HIS A O 1
ATOM 1400 N N . LYS A 1 180 ? -6.643 -7.785 -8.898 1.00 96.69 180 LYS A N 1
ATOM 1401 C CA . LYS A 1 180 ? -6.328 -8.412 -10.181 1.00 96.69 180 LYS A CA 1
ATOM 1402 C C . LYS A 1 180 ? -4.967 -7.912 -10.618 1.00 96.69 180 LYS A C 1
ATOM 1404 O O . LYS A 1 180 ? -4.768 -6.698 -10.655 1.00 96.69 180 LYS A O 1
ATOM 1409 N N . LEU A 1 181 ? -4.101 -8.853 -10.984 1.00 96.69 181 LEU A N 1
ATOM 1410 C CA . LEU A 1 181 ? -2.756 -8.550 -11.445 1.00 96.69 181 LEU A CA 1
ATOM 1411 C C . LEU A 1 181 ? -2.799 -7.550 -12.607 1.00 96.69 181 LEU A C 1
ATOM 1413 O O . LEU A 1 181 ? -3.640 -7.657 -13.511 1.00 96.69 181 LEU A O 1
ATOM 1417 N N . THR A 1 182 ? -1.884 -6.586 -12.600 1.00 96.56 182 THR A N 1
ATOM 1418 C CA . THR A 1 182 ? -1.711 -5.640 -13.702 1.00 96.56 182 THR A CA 1
ATOM 1419 C C . THR A 1 182 ? -1.538 -6.395 -15.028 1.00 96.56 182 THR A C 1
ATOM 1421 O O . THR A 1 182 ? -0.633 -7.208 -15.184 1.00 96.56 182 THR A O 1
ATOM 1424 N N . LYS A 1 183 ? -2.392 -6.103 -16.021 1.00 95.38 183 LYS A N 1
ATOM 1425 C CA . LYS A 1 183 ? -2.539 -6.906 -17.257 1.00 95.38 183 LYS A CA 1
ATOM 1426 C C . LYS A 1 183 ? -1.254 -7.139 -18.061 1.00 95.38 183 LYS A C 1
ATOM 1428 O O . LYS A 1 183 ? -1.166 -8.130 -18.771 1.00 95.38 183 LYS A O 1
ATOM 1433 N N . PHE A 1 184 ? -0.312 -6.202 -18.012 1.00 94.94 184 PHE A N 1
ATOM 1434 C CA . PHE A 1 184 ? 0.951 -6.262 -18.756 1.00 94.94 184 PHE A CA 1
ATOM 1435 C C . PHE A 1 184 ? 2.153 -6.591 -17.858 1.00 94.94 184 PHE A C 1
ATOM 1437 O O . PHE A 1 184 ? 3.296 -6.491 -18.303 1.00 94.94 184 PHE A O 1
ATOM 1444 N N . ALA A 1 185 ? 1.908 -6.960 -16.597 1.00 96.75 185 ALA A N 1
ATOM 1445 C CA . ALA A 1 185 ? 2.951 -7.450 -15.715 1.00 96.75 185 ALA A CA 1
ATOM 1446 C C . ALA A 1 185 ? 3.498 -8.785 -16.233 1.00 96.75 185 ALA A C 1
ATOM 1448 O O . ALA A 1 185 ? 2.744 -9.648 -16.687 1.00 96.75 185 ALA A O 1
ATOM 1449 N N . LYS A 1 186 ? 4.814 -8.962 -16.134 1.00 97.38 186 LYS A N 1
ATOM 1450 C CA . LYS A 1 186 ? 5.484 -10.243 -16.360 1.00 97.38 186 LYS A CA 1
ATOM 1451 C C . LYS A 1 186 ? 5.965 -10.802 -15.034 1.00 97.38 186 LYS A C 1
ATOM 1453 O O . LYS A 1 186 ? 6.549 -10.073 -14.231 1.00 97.38 186 LYS A O 1
ATOM 1458 N N . VAL A 1 187 ? 5.710 -12.089 -14.826 1.00 97.50 187 VAL A N 1
ATOM 1459 C CA . VAL A 1 187 ? 6.021 -12.806 -13.589 1.00 97.50 187 VAL A CA 1
ATOM 1460 C C . VAL A 1 187 ? 7.034 -13.904 -13.886 1.00 97.50 187 VAL A C 1
ATOM 1462 O O . VAL A 1 187 ? 6.797 -14.749 -14.745 1.00 97.50 187 VAL A O 1
ATOM 1465 N N . GLU A 1 188 ? 8.150 -13.886 -13.163 1.00 95.25 188 GLU A N 1
ATOM 1466 C CA . GLU A 1 188 ? 9.220 -14.884 -13.220 1.00 95.25 188 GLU A CA 1
ATOM 1467 C C . GLU A 1 188 ? 9.495 -15.370 -11.790 1.00 95.25 188 GLU A C 1
ATOM 1469 O O . GLU A 1 188 ? 10.147 -14.691 -10.993 1.00 95.25 188 GLU A O 1
ATOM 1474 N N . GLY A 1 189 ? 8.932 -16.524 -11.420 1.00 94.56 189 GLY A N 1
ATOM 1475 C CA . GLY A 1 189 ? 8.916 -16.968 -10.024 1.00 94.56 189 GLY A CA 1
ATOM 1476 C C . GLY A 1 189 ? 8.179 -15.958 -9.137 1.00 94.56 189 GLY A C 1
ATOM 1477 O O . GLY A 1 189 ? 7.021 -15.644 -9.391 1.00 94.56 189 GLY A O 1
ATOM 1478 N N . ILE A 1 190 ? 8.860 -15.415 -8.121 1.00 93.31 190 ILE A N 1
ATOM 1479 C CA . ILE A 1 190 ? 8.310 -14.367 -7.236 1.00 93.31 190 ILE A CA 1
ATOM 1480 C C . ILE A 1 190 ? 8.612 -12.934 -7.710 1.00 93.31 190 ILE A C 1
ATOM 1482 O O . ILE A 1 190 ? 8.241 -11.949 -7.054 1.00 93.31 190 ILE A O 1
ATOM 1486 N N . ARG A 1 191 ? 9.343 -12.797 -8.820 1.00 94.94 191 ARG A N 1
ATOM 1487 C CA . ARG A 1 191 ? 9.735 -11.507 -9.381 1.00 94.94 191 ARG A CA 1
ATOM 1488 C C . ARG A 1 191 ? 8.659 -11.011 -10.335 1.00 94.94 191 ARG A C 1
ATOM 1490 O O . ARG A 1 191 ? 8.174 -11.760 -11.177 1.00 94.94 191 ARG A O 1
ATOM 1497 N N . ILE A 1 192 ? 8.331 -9.727 -10.227 1.00 97.19 192 ILE A N 1
ATOM 1498 C CA . ILE A 1 192 ? 7.393 -9.045 -11.116 1.00 97.19 192 ILE A CA 1
ATOM 1499 C C . ILE A 1 192 ? 8.062 -7.839 -11.776 1.00 97.19 192 ILE A C 1
ATOM 1501 O O . ILE A 1 192 ? 8.760 -7.064 -11.116 1.00 97.19 192 ILE A O 1
ATOM 1505 N N . THR A 1 193 ? 7.856 -7.700 -13.082 1.00 97.31 193 THR A N 1
ATOM 1506 C CA . THR A 1 193 ? 8.331 -6.578 -13.904 1.00 97.31 193 THR A CA 1
ATOM 1507 C C . THR A 1 193 ? 7.220 -6.085 -14.828 1.00 97.31 193 THR A C 1
ATOM 1509 O O . THR A 1 193 ? 6.199 -6.752 -15.006 1.00 97.31 193 THR A O 1
ATOM 1512 N N . TYR A 1 194 ? 7.400 -4.899 -15.410 1.00 96.88 194 TYR A N 1
ATOM 1513 C CA . TYR A 1 194 ? 6.380 -4.229 -16.223 1.00 96.88 194 TYR A CA 1
ATOM 1514 C C . TYR A 1 194 ? 6.968 -3.720 -17.548 1.00 96.88 194 TYR A C 1
ATOM 1516 O O . TYR A 1 194 ? 7.020 -2.505 -17.775 1.00 96.88 194 TYR A O 1
ATOM 1524 N N . PRO A 1 195 ? 7.459 -4.612 -18.422 1.00 95.31 195 PRO A N 1
ATOM 1525 C CA . PRO A 1 195 ? 8.158 -4.204 -19.635 1.00 95.31 195 PRO A CA 1
ATOM 1526 C C . PRO A 1 195 ? 7.219 -3.494 -20.611 1.00 95.31 195 PRO A C 1
ATOM 1528 O O . PRO A 1 195 ? 6.003 -3.705 -20.605 1.00 95.31 195 PRO A O 1
ATOM 1531 N N . ALA A 1 196 ? 7.792 -2.667 -21.486 1.00 91.25 196 ALA A N 1
ATOM 1532 C CA . ALA A 1 196 ? 7.044 -2.122 -22.609 1.00 91.25 196 ALA A CA 1
ATOM 1533 C C . ALA A 1 196 ? 6.501 -3.274 -23.473 1.00 91.25 196 ALA A C 1
ATOM 1535 O O . ALA A 1 196 ? 7.190 -4.272 -23.709 1.00 91.25 196 ALA A O 1
ATOM 1536 N N . GLY A 1 197 ? 5.252 -3.154 -23.928 1.00 81.19 197 GLY A N 1
ATOM 1537 C CA . GLY A 1 197 ? 4.700 -4.113 -24.880 1.00 81.19 197 GLY A CA 1
ATOM 1538 C C . GLY A 1 197 ? 5.563 -4.120 -26.139 1.00 81.19 197 GLY A C 1
ATOM 1539 O O . GLY A 1 197 ? 5.861 -3.056 -26.679 1.00 81.19 197 GLY A O 1
ATOM 1540 N N . GLN A 1 198 ? 5.969 -5.302 -26.611 1.00 51.59 198 GLN A N 1
ATOM 1541 C CA . GLN A 1 198 ? 6.503 -5.419 -27.967 1.00 51.59 198 GLN A CA 1
ATOM 1542 C C . GLN A 1 198 ? 5.396 -4.929 -28.901 1.00 51.59 198 GLN A C 1
ATOM 1544 O O . GLN A 1 198 ? 4.286 -5.460 -28.864 1.00 51.59 198 GLN A O 1
ATOM 1549 N N . GLY A 1 199 ? 5.651 -3.838 -29.624 1.00 39.66 199 GLY A N 1
ATOM 1550 C CA . GLY A 1 199 ? 4.632 -3.149 -30.402 1.00 39.66 199 GLY A CA 1
ATOM 1551 C C . GLY A 1 199 ? 3.925 -4.112 -31.346 1.00 39.66 199 GLY A C 1
ATOM 1552 O O . GLY A 1 199 ? 4.519 -4.580 -32.312 1.00 39.66 199 GLY A O 1
ATOM 1553 N N . ASN A 1 200 ? 2.646 -4.380 -31.092 1.00 31.42 200 ASN A N 1
ATOM 1554 C CA . ASN A 1 200 ? 1.789 -4.879 -32.148 1.00 31.42 200 ASN A CA 1
ATOM 1555 C C . ASN A 1 200 ? 1.451 -3.663 -33.014 1.00 31.42 200 ASN A C 1
ATOM 1557 O O . ASN A 1 200 ? 0.759 -2.751 -32.555 1.00 31.42 200 ASN A O 1
ATOM 1561 N N . GLN A 1 201 ? 1.982 -3.612 -34.237 1.00 39.12 201 GLN A N 1
ATOM 1562 C CA . GLN A 1 201 ? 1.461 -2.714 -35.262 1.00 39.12 201 GLN A CA 1
ATOM 1563 C C . GLN A 1 201 ? 0.010 -3.133 -35.531 1.00 39.12 201 GLN A C 1
ATOM 1565 O O . GLN A 1 201 ? -0.247 -4.030 -36.324 1.00 39.12 201 GLN A O 1
ATOM 1570 N N . GLN A 1 202 ? -0.948 -2.539 -34.821 1.00 36.59 202 GLN A N 1
ATOM 1571 C CA . GLN A 1 202 ? -2.368 -2.756 -35.075 1.00 36.59 202 GLN A CA 1
ATOM 1572 C C . GLN A 1 202 ? -2.931 -1.580 -35.863 1.00 36.59 202 GLN A C 1
ATOM 1574 O O . GLN A 1 202 ? -3.208 -0.502 -35.337 1.00 36.59 202 GLN A O 1
ATOM 1579 N N . SER A 1 203 ? -3.110 -1.837 -37.155 1.00 33.00 203 SER A N 1
ATOM 1580 C CA . SER A 1 203 ? -4.106 -1.199 -38.003 1.00 33.00 203 SER A CA 1
ATOM 1581 C C . SER A 1 203 ? -5.492 -1.217 -37.342 1.00 33.00 203 SER A C 1
ATOM 1583 O O . SER A 1 203 ? -5.948 -2.263 -36.892 1.00 33.00 203 SER A O 1
ATOM 1585 N N . GLY A 1 204 ? -6.130 -0.042 -37.335 1.00 35.78 204 GLY A N 1
ATOM 1586 C CA . GLY A 1 204 ? -7.570 0.244 -37.267 1.00 35.78 204 GLY A CA 1
ATOM 1587 C C . GLY A 1 204 ? -8.529 -0.759 -36.612 1.00 35.78 204 GLY A C 1
ATOM 1588 O O . GLY A 1 204 ? -8.867 -1.781 -37.195 1.00 35.78 204 GLY A O 1
ATOM 1589 N N . GLY A 1 205 ? -9.121 -0.356 -35.484 1.00 25.16 205 GLY A N 1
ATOM 1590 C CA . GLY A 1 205 ? -10.316 -0.994 -34.923 1.00 25.16 205 GLY A CA 1
ATOM 1591 C C . GLY A 1 205 ? -10.967 -0.141 -33.836 1.00 25.16 205 GLY A C 1
ATOM 1592 O O . GLY A 1 205 ? -10.533 -0.135 -32.691 1.00 25.16 205 GLY A O 1
ATOM 1593 N N . SER A 1 206 ? -11.986 0.625 -34.221 1.00 34.31 206 SER A N 1
ATOM 1594 C CA . SER A 1 206 ? -12.782 1.517 -33.373 1.00 34.31 206 SER A CA 1
ATOM 1595 C C . SER A 1 206 ? -13.806 0.748 -32.528 1.00 34.31 206 SER A C 1
ATOM 1597 O O . SER A 1 206 ? -14.536 -0.077 -33.068 1.00 34.31 206 SER A O 1
ATOM 1599 N N . SER A 1 207 ? -13.897 1.074 -31.232 1.00 35.72 207 SER A N 1
ATOM 1600 C CA . SER A 1 207 ? -15.137 1.348 -30.468 1.00 35.72 207 SER A CA 1
ATOM 1601 C C . SER A 1 207 ? -15.063 0.861 -29.012 1.00 35.72 207 SER A C 1
ATOM 1603 O O . SER A 1 207 ? -15.215 -0.311 -28.721 1.00 35.72 207 SER A O 1
ATOM 1605 N N . THR A 1 208 ? -14.824 1.805 -28.096 1.00 32.62 208 THR A N 1
ATOM 1606 C CA . THR A 1 208 ? -15.414 1.912 -26.740 1.00 32.62 208 THR A CA 1
ATOM 1607 C C . THR A 1 208 ? -14.896 3.220 -26.128 1.00 32.62 208 THR A C 1
ATOM 1609 O O . THR A 1 208 ? -14.119 3.239 -25.172 1.00 32.62 208 THR A O 1
ATOM 1612 N N . ARG A 1 209 ? -15.249 4.357 -26.733 1.00 43.81 209 ARG A N 1
ATOM 1613 C CA . ARG A 1 209 ? -15.075 5.680 -26.122 1.00 43.81 209 ARG A CA 1
ATOM 1614 C C . ARG A 1 209 ? -16.455 6.090 -25.641 1.00 43.81 209 ARG A C 1
ATOM 1616 O O . ARG A 1 209 ? -17.321 6.196 -26.488 1.00 43.81 209 ARG A O 1
ATOM 1623 N N . GLU A 1 210 ? -16.647 6.253 -24.329 1.00 40.03 210 GLU A N 1
ATOM 1624 C CA . GLU A 1 210 ? -17.388 7.405 -23.762 1.00 40.03 210 GLU A CA 1
ATOM 1625 C C . GLU A 1 210 ? -17.664 7.326 -22.247 1.00 40.03 210 GLU A C 1
ATOM 1627 O O . GLU A 1 210 ? -17.843 8.372 -21.633 1.00 40.03 210 GLU A O 1
ATOM 1632 N N . ALA A 1 211 ? -17.587 6.170 -21.572 1.00 36.84 211 ALA A N 1
ATOM 1633 C CA . ALA A 1 211 ? -18.006 6.096 -20.154 1.00 36.84 211 ALA A CA 1
ATOM 1634 C C . ALA A 1 211 ? -16.884 6.197 -19.087 1.00 36.84 211 ALA A C 1
ATOM 1636 O O . ALA A 1 211 ? -17.127 6.660 -17.974 1.00 36.84 211 ALA A O 1
ATOM 1637 N N . GLN A 1 212 ? -15.633 5.830 -19.397 1.00 38.41 212 GLN A N 1
ATOM 1638 C CA . GLN A 1 212 ? -14.508 5.894 -18.442 1.00 38.41 212 GLN A CA 1
ATOM 1639 C C . GLN A 1 212 ? -13.921 7.290 -18.112 1.00 38.41 212 GLN A C 1
ATOM 1641 O O . GLN A 1 212 ? -13.354 7.418 -17.023 1.00 38.41 212 GLN A O 1
ATOM 1646 N N . PRO A 1 213 ? -14.000 8.350 -18.947 1.00 36.91 213 PRO A N 1
ATOM 1647 C CA . PRO A 1 213 ? -13.230 9.570 -18.689 1.00 36.91 213 PRO A CA 1
ATOM 1648 C C . PRO A 1 213 ? -13.800 10.461 -17.571 1.00 36.91 213 PRO A C 1
ATOM 1650 O O . PRO A 1 213 ? -13.015 11.153 -16.923 1.00 36.91 213 PRO A O 1
ATOM 1653 N N . LEU A 1 214 ? -15.110 10.417 -17.288 1.00 37.97 214 LEU A N 1
ATOM 1654 C CA . LEU A 1 214 ? -15.784 11.345 -16.358 1.00 37.97 214 LEU A CA 1
ATOM 1655 C C . LEU A 1 214 ? -15.625 10.988 -14.867 1.00 37.97 214 LEU A C 1
ATOM 1657 O O . LEU A 1 214 ? -15.423 11.874 -14.041 1.00 37.97 214 LEU A O 1
ATOM 1661 N N . ILE A 1 215 ? -15.656 9.702 -14.501 1.00 43.34 215 ILE A N 1
ATOM 1662 C CA . ILE A 1 215 ? -15.348 9.264 -13.122 1.00 43.34 215 ILE A CA 1
ATOM 1663 C C . ILE A 1 215 ? -13.844 9.422 -12.870 1.00 43.34 215 ILE A C 1
ATOM 1665 O O . ILE A 1 215 ? -13.418 9.950 -11.845 1.00 43.34 215 ILE A O 1
ATOM 1669 N N . SER A 1 216 ? -13.032 9.062 -13.866 1.00 40.22 216 SER A N 1
ATOM 1670 C CA . SER A 1 216 ? -11.592 9.297 -13.854 1.00 40.22 216 SER A CA 1
ATOM 1671 C C . SER A 1 216 ? -11.263 10.779 -13.645 1.00 40.22 216 SER A C 1
ATOM 1673 O O . SER A 1 216 ? -10.374 11.060 -12.858 1.00 40.22 216 SER A O 1
ATOM 1675 N N . SER A 1 217 ? -11.945 11.730 -14.292 1.00 37.38 217 SER A N 1
ATOM 1676 C CA . SER A 1 217 ? -11.606 13.159 -14.195 1.00 37.38 217 SER A CA 1
ATOM 1677 C C . SER A 1 217 ? -11.945 13.782 -12.836 1.00 37.38 217 SER A C 1
ATOM 1679 O O . SER A 1 217 ? -11.109 14.502 -12.292 1.00 37.38 217 SER A O 1
ATOM 1681 N N . ILE A 1 218 ? -13.102 13.457 -12.249 1.00 48.66 218 ILE A N 1
ATOM 1682 C CA . ILE A 1 218 ? -13.529 13.987 -10.940 1.00 48.66 218 ILE A CA 1
ATOM 1683 C C . ILE A 1 218 ? -12.590 13.498 -9.832 1.00 48.66 218 ILE A C 1
ATOM 1685 O O . ILE A 1 218 ? -12.048 14.296 -9.065 1.00 48.66 218 ILE A O 1
ATOM 1689 N N . PHE A 1 219 ? -12.306 12.195 -9.805 1.00 42.00 219 PHE A N 1
ATOM 1690 C CA . PHE A 1 219 ? -11.353 11.633 -8.853 1.00 42.00 219 PHE A CA 1
ATOM 1691 C C . PHE A 1 219 ? -9.903 12.047 -9.176 1.00 42.00 219 PHE A C 1
ATOM 1693 O O . PHE A 1 219 ? -9.091 12.209 -8.261 1.00 42.00 219 PHE A O 1
ATOM 1700 N N . LYS A 1 220 ? -9.544 12.267 -10.455 1.00 47.38 220 LYS A N 1
ATOM 1701 C CA . LYS A 1 220 ? -8.229 12.810 -10.863 1.00 47.38 220 LYS A CA 1
ATOM 1702 C C . LYS A 1 220 ? -7.974 14.189 -10.292 1.00 47.38 220 LYS A C 1
ATOM 1704 O O . LYS A 1 220 ? -6.894 14.387 -9.742 1.00 47.38 220 LYS A O 1
ATOM 1709 N N . GLN A 1 221 ? -8.955 15.082 -10.379 1.00 48.34 221 GLN A N 1
ATOM 1710 C CA . GLN A 1 221 ? -8.843 16.437 -9.852 1.00 48.34 221 GLN A CA 1
ATOM 1711 C C . GLN A 1 221 ? -8.699 16.431 -8.328 1.00 48.34 221 GLN A C 1
ATOM 1713 O O . GLN A 1 221 ? -7.787 17.074 -7.820 1.00 48.34 221 GLN A O 1
ATOM 1718 N N . GLN A 1 222 ? -9.493 15.626 -7.613 1.00 51.66 222 GLN A N 1
ATOM 1719 C CA . GLN A 1 222 ? -9.414 15.536 -6.150 1.00 51.66 222 GLN A CA 1
ATOM 1720 C C . GLN A 1 222 ? -8.055 15.004 -5.659 1.00 51.66 222 GLN A C 1
ATOM 1722 O O . GLN A 1 222 ? -7.429 15.622 -4.801 1.00 51.66 222 GLN A O 1
ATOM 1727 N N . THR A 1 223 ? -7.522 13.921 -6.242 1.00 52.94 223 THR A N 1
ATOM 1728 C CA . THR A 1 223 ? -6.203 13.408 -5.817 1.00 52.94 223 THR A CA 1
ATOM 1729 C C . THR A 1 223 ? -5.039 14.288 -6.284 1.00 52.94 223 THR A C 1
ATOM 1731 O O . THR A 1 223 ? -4.021 14.374 -5.599 1.00 52.94 223 THR A O 1
ATOM 1734 N N . GLN A 1 224 ? -5.118 14.905 -7.471 1.00 54.59 224 GLN A N 1
ATOM 1735 C CA . GLN A 1 224 ? -4.063 15.821 -7.925 1.00 54.59 224 GLN A CA 1
ATOM 1736 C C . GLN A 1 224 ? -3.999 17.063 -7.038 1.00 54.59 224 GLN A C 1
ATOM 1738 O O . GLN A 1 224 ? -2.897 17.439 -6.654 1.00 54.59 224 GLN A O 1
ATOM 1743 N N . GLN A 1 225 ? -5.148 17.624 -6.649 1.00 50.16 225 GLN A N 1
ATOM 1744 C CA . GLN A 1 225 ? -5.211 18.727 -5.691 1.00 50.16 225 GLN A CA 1
ATOM 1745 C C . GLN A 1 225 ? -4.653 18.313 -4.328 1.00 50.16 225 GLN A C 1
ATOM 1747 O O . GLN A 1 225 ? -3.809 19.024 -3.798 1.00 50.16 225 GLN A O 1
ATOM 1752 N N . GLN A 1 226 ? -5.008 17.129 -3.816 1.00 56.38 226 GLN A N 1
ATOM 1753 C CA . GLN A 1 226 ? -4.466 16.639 -2.544 1.00 56.38 226 GLN A CA 1
ATOM 1754 C C . GLN A 1 226 ? -2.937 16.475 -2.586 1.00 56.38 226 GLN A C 1
ATOM 1756 O O . GLN A 1 226 ? -2.240 16.970 -1.709 1.00 56.38 226 GLN A O 1
ATOM 1761 N N . ARG A 1 227 ? -2.385 15.853 -3.641 1.00 58.34 227 ARG A N 1
ATOM 1762 C CA . ARG A 1 227 ? -0.925 15.698 -3.791 1.00 58.34 227 ARG A CA 1
ATOM 1763 C C . ARG A 1 227 ? -0.196 17.026 -3.961 1.00 58.34 227 ARG A C 1
ATOM 1765 O O . ARG A 1 227 ? 0.913 17.159 -3.463 1.00 58.34 227 ARG A O 1
ATOM 1772 N N . GLN A 1 228 ? -0.788 17.981 -4.677 1.00 57.00 228 GLN A N 1
ATOM 1773 C CA . GLN A 1 228 ? -0.218 19.321 -4.823 1.00 57.00 228 GLN A CA 1
ATOM 1774 C C . GLN A 1 228 ? -0.235 20.074 -3.488 1.00 57.00 228 GLN A C 1
ATOM 1776 O O . GLN A 1 228 ? 0.747 20.729 -3.163 1.00 57.00 228 GLN A O 1
ATOM 1781 N N . GLN A 1 229 ? -1.295 19.928 -2.691 1.00 51.22 229 GLN A N 1
ATOM 1782 C CA . GLN A 1 229 ? -1.398 20.536 -1.364 1.00 51.22 229 GLN A CA 1
ATOM 1783 C C . GLN A 1 229 ? -0.411 19.925 -0.367 1.00 51.22 229 GLN A C 1
ATOM 1785 O O . GLN A 1 229 ? 0.265 20.672 0.333 1.00 51.22 229 GLN A O 1
ATOM 1790 N N . ASP A 1 230 ? -0.271 18.596 -0.338 1.00 53.34 230 ASP A N 1
ATOM 1791 C CA . ASP A 1 230 ? 0.693 17.927 0.543 1.00 53.34 230 ASP A CA 1
ATOM 1792 C C . ASP A 1 230 ? 2.144 18.295 0.158 1.00 53.34 230 ASP A C 1
ATOM 1794 O O . ASP A 1 230 ? 2.941 18.622 1.031 1.00 53.34 230 ASP A O 1
ATOM 1798 N N . GLN A 1 231 ? 2.472 18.370 -1.141 1.00 57.94 231 GLN A N 1
ATOM 1799 C CA . GLN A 1 231 ? 3.803 18.792 -1.618 1.00 57.94 231 GLN A CA 1
ATOM 1800 C C . GLN A 1 231 ? 4.108 20.280 -1.370 1.00 57.94 231 GLN A C 1
ATOM 1802 O O . GLN A 1 231 ? 5.260 20.645 -1.148 1.00 57.94 231 GLN A O 1
ATOM 1807 N N . GLN A 1 232 ? 3.102 21.158 -1.420 1.00 52.66 232 GLN A N 1
ATOM 1808 C CA . GLN A 1 232 ? 3.265 22.587 -1.111 1.00 52.66 232 GLN A CA 1
ATOM 1809 C C . GLN A 1 232 ? 3.362 22.840 0.400 1.00 52.66 232 GLN A C 1
ATOM 1811 O O . GLN A 1 232 ? 4.052 23.762 0.826 1.00 52.66 232 GLN A O 1
ATOM 1816 N N . ALA A 1 233 ? 2.717 22.003 1.214 1.00 45.09 233 ALA A N 1
ATOM 1817 C CA . ALA A 1 233 ? 2.760 22.056 2.673 1.00 45.09 233 ALA A CA 1
ATOM 1818 C C . ALA A 1 233 ? 4.092 21.568 3.283 1.00 45.09 233 ALA A C 1
ATOM 1820 O O . ALA A 1 233 ? 4.350 21.844 4.455 1.00 45.09 233 ALA A O 1
ATOM 1821 N N . GLU A 1 234 ? 4.917 20.856 2.510 1.00 46.19 234 GLU A N 1
ATOM 1822 C CA . GLU A 1 234 ? 6.250 20.367 2.899 1.00 46.19 234 GLU A CA 1
ATOM 1823 C C . GLU A 1 234 ? 7.385 21.370 2.602 1.00 46.19 234 GLU A C 1
ATOM 1825 O O . GLU A 1 234 ? 8.539 21.107 2.944 1.00 46.19 234 GLU A O 1
ATOM 1830 N N . GLN A 1 235 ? 7.093 22.533 2.003 1.00 42.44 235 GLN A N 1
ATOM 1831 C CA . GLN A 1 235 ? 8.095 23.590 1.829 1.00 42.44 235 GLN A CA 1
ATOM 1832 C C . GLN A 1 235 ? 8.304 24.358 3.150 1.00 42.44 235 GLN A C 1
ATOM 1834 O O . GLN A 1 235 ? 7.321 24.797 3.753 1.00 42.44 235 GLN A O 1
ATOM 1839 N N . PRO A 1 236 ? 9.556 24.552 3.617 1.00 40.94 236 PRO A N 1
ATOM 1840 C CA . PRO A 1 236 ? 9.817 25.367 4.795 1.00 40.94 236 PRO A CA 1
ATOM 1841 C C . PRO A 1 236 ? 9.342 26.801 4.543 1.00 40.94 236 PRO A C 1
ATOM 1843 O O . PRO A 1 236 ? 9.738 27.427 3.559 1.00 40.94 236 PRO A O 1
ATOM 1846 N N . GLN A 1 237 ? 8.488 27.319 5.428 1.00 46.62 237 GLN A N 1
ATOM 1847 C CA . GLN A 1 237 ? 8.074 28.718 5.391 1.00 46.62 237 GLN A CA 1
ATOM 1848 C C . GLN A 1 237 ? 9.306 29.584 5.665 1.00 46.62 237 GLN A C 1
ATOM 1850 O O . GLN A 1 237 ? 9.814 29.605 6.782 1.00 46.62 237 GLN A O 1
ATOM 1855 N N . GLN A 1 238 ? 9.806 30.275 4.639 1.00 43.38 238 GLN A N 1
ATOM 1856 C CA . GLN A 1 238 ? 10.719 31.393 4.846 1.00 43.38 238 GLN A CA 1
ATOM 1857 C C . GLN A 1 238 ? 9.952 32.467 5.621 1.00 43.38 238 GLN A C 1
ATOM 1859 O O . GLN A 1 238 ? 8.932 32.967 5.142 1.00 43.38 238 GLN A O 1
ATOM 1864 N N . GLU A 1 239 ? 10.413 32.769 6.833 1.00 38.72 239 GLU A N 1
ATOM 1865 C CA . GLU A 1 239 ? 9.851 33.818 7.678 1.00 38.72 239 GLU A CA 1
ATOM 1866 C C . GLU A 1 239 ? 9.856 35.153 6.919 1.00 38.72 239 GLU A C 1
ATOM 1868 O O . GLU A 1 239 ? 10.902 35.662 6.519 1.00 38.72 239 GLU A O 1
ATOM 1873 N N . GLN A 1 240 ? 8.665 35.710 6.705 1.00 40.94 240 GLN A N 1
ATOM 1874 C CA . GLN A 1 240 ? 8.472 37.095 6.283 1.00 40.94 240 GLN A CA 1
ATOM 1875 C C . GLN A 1 240 ? 7.863 37.867 7.461 1.00 40.94 240 GLN A C 1
ATOM 1877 O O . GLN A 1 240 ? 7.024 37.314 8.180 1.00 40.94 240 GLN A O 1
ATOM 1882 N N . PRO A 1 241 ? 8.289 39.118 7.698 1.00 39.75 241 PRO A N 1
ATOM 1883 C CA . PRO A 1 241 ? 8.026 39.814 8.946 1.00 39.75 241 PRO A CA 1
ATOM 1884 C C . PRO A 1 241 ? 6.573 40.284 9.059 1.00 39.75 241 PRO A C 1
ATOM 1886 O O . PRO A 1 241 ? 5.906 40.643 8.089 1.00 39.75 241 PRO A O 1
ATOM 1889 N N . SER A 1 242 ? 6.104 40.295 10.302 1.00 42.34 242 SER A N 1
ATOM 1890 C CA . SER A 1 242 ? 4.762 40.664 10.736 1.00 42.34 242 SER A CA 1
ATOM 1891 C C . SER A 1 242 ? 4.403 42.123 10.432 1.00 42.34 242 SER A C 1
ATOM 1893 O O . SER A 1 242 ? 5.009 43.035 10.993 1.00 42.34 242 SER A O 1
ATOM 1895 N N . SER A 1 243 ? 3.332 42.355 9.668 1.00 40.44 243 SER A N 1
ATOM 1896 C CA . SER A 1 243 ? 2.502 43.557 9.831 1.00 40.44 243 SER A CA 1
ATOM 1897 C C . SER A 1 243 ? 1.069 43.329 9.321 1.00 40.44 243 SER A C 1
ATOM 1899 O O . SER A 1 243 ? 0.867 42.730 8.269 1.00 40.44 243 SER A O 1
ATOM 1901 N N . GLY A 1 244 ? 0.073 43.811 10.078 1.00 37.78 244 GLY A N 1
ATOM 1902 C CA . GLY A 1 244 ? -1.285 44.070 9.574 1.00 37.78 244 GLY A CA 1
ATOM 1903 C C . GLY A 1 244 ? -2.413 43.154 10.066 1.00 37.78 244 GLY A C 1
ATOM 1904 O O . GLY A 1 244 ? -2.950 42.347 9.310 1.00 37.78 244 GLY A O 1
ATOM 1905 N N . ALA A 1 245 ? -2.846 43.337 11.315 1.00 45.88 245 ALA A N 1
ATOM 1906 C CA . ALA A 1 245 ? -4.080 42.767 11.856 1.00 45.88 245 ALA A CA 1
ATOM 1907 C C . ALA A 1 245 ? -5.328 43.455 11.256 1.00 45.88 245 ALA A C 1
ATOM 1909 O O . ALA A 1 245 ? -5.775 44.473 11.769 1.00 45.88 245 ALA A O 1
ATOM 1910 N N . ALA A 1 246 ? -5.879 42.914 10.161 1.00 46.66 246 ALA A N 1
ATOM 1911 C CA . ALA A 1 246 ? -7.232 43.264 9.680 1.00 46.66 246 ALA A CA 1
ATOM 1912 C C . ALA A 1 246 ? -7.893 42.226 8.736 1.00 46.66 246 ALA A C 1
ATOM 1914 O O . ALA A 1 246 ? -9.093 42.306 8.493 1.00 46.66 246 ALA A O 1
ATOM 1915 N N . ALA A 1 247 ? -7.163 41.232 8.209 1.00 44.38 247 ALA A N 1
ATOM 1916 C CA . ALA A 1 247 ? -7.670 40.332 7.155 1.00 44.38 247 ALA A CA 1
ATOM 1917 C C . ALA A 1 247 ? -8.336 39.021 7.644 1.00 44.38 247 ALA A C 1
ATOM 1919 O O . ALA A 1 247 ? -8.848 38.243 6.837 1.00 44.38 247 ALA A O 1
ATOM 1920 N N . GLN A 1 248 ? -8.338 38.750 8.954 1.00 50.00 248 GLN A N 1
ATOM 1921 C CA . GLN A 1 248 ? -8.711 37.438 9.511 1.00 50.00 248 GLN A CA 1
ATOM 1922 C C . GLN A 1 248 ? -10.181 37.003 9.279 1.00 50.00 248 GLN A C 1
ATOM 1924 O O . GLN A 1 248 ? -10.387 35.828 8.970 1.00 50.00 248 GLN A O 1
ATOM 1929 N N . PRO A 1 249 ? -11.209 37.880 9.331 1.00 48.03 249 PRO A N 1
ATOM 1930 C CA . PRO A 1 249 ? -12.602 37.439 9.167 1.00 48.03 249 PRO A CA 1
ATOM 1931 C C . PRO A 1 249 ? -12.962 37.040 7.727 1.00 48.03 249 PRO A C 1
ATOM 1933 O O . PRO A 1 249 ? -13.675 36.061 7.510 1.00 48.03 249 PRO A O 1
ATOM 1936 N N . GLN A 1 250 ? -12.441 37.760 6.726 1.00 46.34 250 GLN A N 1
ATOM 1937 C CA . GLN A 1 250 ? -12.739 37.484 5.313 1.00 46.34 250 GLN A CA 1
ATOM 1938 C C . GLN A 1 250 ? -12.107 36.174 4.842 1.00 46.34 250 GLN A C 1
ATOM 1940 O O . GLN A 1 250 ? -12.735 35.410 4.109 1.00 46.34 250 GLN A O 1
ATOM 1945 N N . GLN A 1 251 ? -10.893 35.874 5.305 1.00 47.47 251 GLN A N 1
ATOM 1946 C CA . GLN A 1 251 ? -10.191 34.646 4.938 1.00 47.47 251 GLN A CA 1
ATOM 1947 C C . GLN A 1 251 ? -10.885 33.402 5.517 1.00 47.47 251 GLN A C 1
ATOM 1949 O O . GLN A 1 251 ? -11.018 32.385 4.835 1.00 47.47 251 GLN A O 1
ATOM 1954 N N . GLN A 1 252 ? -11.408 33.505 6.742 1.00 46.59 252 GLN A N 1
ATOM 1955 C CA . GLN A 1 252 ? -12.148 32.430 7.403 1.00 46.59 252 GLN A CA 1
ATOM 1956 C C . GLN A 1 252 ? -13.522 32.194 6.753 1.00 46.59 252 GLN A C 1
ATOM 1958 O O . GLN A 1 252 ? -13.933 31.050 6.546 1.00 46.59 252 GLN A O 1
ATOM 1963 N N . GLN A 1 253 ? -14.200 33.266 6.337 1.00 54.75 253 GLN A N 1
ATOM 1964 C CA . GLN A 1 253 ? -15.473 33.180 5.619 1.00 54.75 253 GLN A CA 1
ATOM 1965 C C . GLN A 1 253 ? -15.302 32.582 4.212 1.00 54.75 253 GLN A C 1
ATOM 1967 O O . GLN A 1 253 ? -16.121 31.775 3.770 1.00 54.75 253 GLN A O 1
ATOM 1972 N N . GLN A 1 254 ? -14.203 32.906 3.527 1.00 54.00 254 GLN A N 1
ATOM 1973 C CA . GLN A 1 254 ? -13.880 32.342 2.217 1.00 54.00 254 GLN A CA 1
ATOM 1974 C C . GLN A 1 254 ? -13.519 30.847 2.304 1.00 54.00 254 GLN A C 1
ATOM 1976 O O . GLN A 1 254 ? -13.927 30.071 1.437 1.00 54.00 254 GLN A O 1
ATOM 1981 N N . GLN A 1 255 ? -12.839 30.416 3.375 1.00 49.44 255 GLN A N 1
ATOM 1982 C CA . GLN A 1 255 ? -12.572 28.997 3.648 1.00 49.44 255 GLN A CA 1
ATOM 1983 C C . GLN A 1 255 ? -13.859 28.209 3.920 1.00 49.44 255 GLN A C 1
ATOM 1985 O O . GLN A 1 255 ? -14.055 27.153 3.319 1.00 49.44 255 GLN A O 1
ATOM 1990 N N . GLN A 1 256 ? -14.781 28.739 4.733 1.00 55.69 256 GLN A N 1
ATOM 1991 C CA . GLN A 1 256 ? -16.076 28.089 4.982 1.00 55.69 256 GLN A CA 1
ATOM 1992 C C . GLN A 1 256 ? -16.911 27.948 3.701 1.00 55.69 256 GLN A C 1
ATOM 1994 O O . GLN A 1 256 ? -17.507 26.898 3.459 1.00 55.69 256 GLN A O 1
ATOM 1999 N N . GLN A 1 257 ? -16.92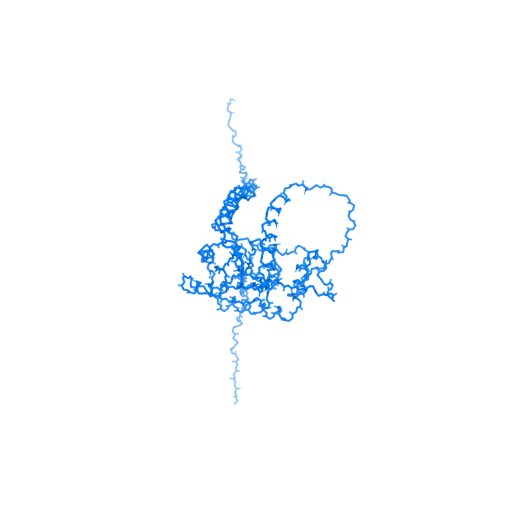1 28.969 2.838 1.00 62.31 257 GLN A N 1
ATOM 2000 C CA . GLN A 1 257 ? -17.625 28.899 1.553 1.00 62.31 257 GLN A CA 1
ATOM 2001 C C . GLN A 1 257 ? -17.003 27.862 0.605 1.00 62.31 257 GLN A C 1
ATOM 2003 O O . GLN A 1 257 ? -17.735 27.138 -0.074 1.00 62.31 257 GLN A O 1
ATOM 2008 N N . GLN A 1 258 ? -15.672 27.740 0.577 1.00 51.06 258 GLN A N 1
ATOM 2009 C CA . GLN A 1 258 ? -14.993 26.699 -0.202 1.00 51.06 258 GLN A CA 1
ATOM 2010 C C . GLN A 1 258 ? -15.317 25.296 0.327 1.00 51.06 258 GLN A C 1
ATOM 2012 O O . GLN A 1 258 ? -15.612 24.401 -0.465 1.00 51.06 258 GLN A O 1
ATOM 2017 N N . GLN A 1 259 ? -15.355 25.112 1.648 1.00 45.28 259 GLN A N 1
ATOM 2018 C CA . GLN A 1 259 ? -15.667 23.829 2.285 1.00 45.28 259 GLN A CA 1
ATOM 2019 C C . GLN A 1 259 ? -17.104 23.378 1.976 1.00 45.28 259 GLN A C 1
ATOM 2021 O O . GLN A 1 259 ? -17.320 22.254 1.521 1.00 45.28 259 GLN A O 1
ATOM 2026 N N . GLN A 1 260 ? -18.073 24.296 2.051 1.00 54.84 260 GLN A N 1
ATOM 2027 C CA . GLN A 1 260 ? -19.466 24.028 1.673 1.00 54.84 260 GLN A CA 1
ATOM 2028 C C . GLN A 1 260 ? -19.629 23.709 0.174 1.00 54.84 260 GLN A C 1
ATOM 2030 O O . GLN A 1 260 ? -20.476 22.897 -0.208 1.00 54.84 260 GLN A O 1
ATOM 2035 N N . GLN A 1 261 ? -18.826 24.317 -0.709 1.00 52.31 261 GLN A N 1
ATOM 2036 C CA . GLN A 1 261 ? -18.832 23.977 -2.137 1.00 52.31 261 GLN A CA 1
ATOM 2037 C C . GLN A 1 261 ? -18.235 22.589 -2.408 1.00 52.31 261 GLN A C 1
ATOM 2039 O O . GLN A 1 261 ? -18.739 21.871 -3.277 1.00 52.31 261 GLN A O 1
ATOM 2044 N N . VAL A 1 262 ? -17.203 22.190 -1.660 1.00 42.38 262 VAL A N 1
ATOM 2045 C CA . VAL A 1 262 ? -16.617 20.844 -1.729 1.00 42.38 262 VAL A CA 1
ATOM 2046 C C . VAL A 1 262 ? -17.630 19.798 -1.262 1.00 42.38 262 VAL A C 1
ATOM 2048 O O . VAL A 1 262 ? -17.863 18.833 -1.987 1.00 42.38 262 VAL A O 1
ATOM 2051 N N . GLU A 1 263 ? -18.321 20.027 -0.144 1.00 43.06 263 GLU A N 1
ATOM 2052 C CA . GLU A 1 263 ? -19.357 19.128 0.392 1.00 43.06 263 GLU A CA 1
ATOM 2053 C C . GLU A 1 263 ? -20.562 18.958 -0.546 1.00 43.06 263 GLU A C 1
ATOM 2055 O O . GLU A 1 263 ? -21.090 17.858 -0.740 1.00 43.06 263 GLU A O 1
ATOM 2060 N N . ARG A 1 264 ? -20.999 20.041 -1.198 1.00 45.69 264 ARG A N 1
ATOM 2061 C CA . ARG A 1 264 ? -22.070 19.969 -2.206 1.00 45.69 264 ARG A CA 1
ATOM 2062 C C . ARG A 1 264 ? -21.642 19.155 -3.429 1.00 45.69 264 ARG A C 1
ATOM 2064 O O . ARG A 1 264 ? -22.454 18.417 -3.991 1.00 45.69 264 ARG A O 1
ATOM 2071 N N . ARG A 1 265 ? -20.368 19.246 -3.829 1.00 46.38 265 ARG A N 1
ATOM 2072 C CA . ARG A 1 265 ? -19.803 18.491 -4.960 1.00 46.38 265 ARG A CA 1
ATOM 2073 C C . ARG A 1 265 ? -19.551 17.021 -4.617 1.00 46.38 265 ARG A C 1
ATOM 2075 O O . ARG A 1 265 ? -19.812 16.171 -5.467 1.00 46.38 265 ARG A O 1
ATOM 2082 N N . THR A 1 266 ? -19.128 16.698 -3.394 1.00 41.50 266 THR A N 1
ATOM 2083 C CA . THR A 1 266 ? -18.988 15.305 -2.934 1.00 41.50 266 THR A CA 1
ATOM 2084 C C . THR A 1 266 ? -20.348 14.623 -2.851 1.00 41.50 266 THR A C 1
ATOM 2086 O O . THR A 1 266 ? -20.515 13.559 -3.438 1.00 41.50 266 THR A O 1
ATOM 2089 N N . ARG A 1 267 ? -21.371 15.273 -2.277 1.00 40.22 267 ARG A N 1
ATOM 2090 C CA . ARG A 1 267 ? -22.740 14.722 -2.197 1.00 40.22 267 ARG A CA 1
ATOM 2091 C C . ARG A 1 267 ? -23.364 14.453 -3.577 1.00 40.22 267 ARG A C 1
ATOM 2093 O O . ARG A 1 267 ? -24.106 13.484 -3.742 1.00 40.22 267 ARG A O 1
ATOM 2100 N N . ALA A 1 268 ? -23.033 15.268 -4.583 1.00 38.88 268 ALA A N 1
ATOM 2101 C CA . ALA A 1 268 ? -23.430 15.045 -5.976 1.00 38.88 268 ALA A CA 1
ATOM 2102 C C . ALA A 1 268 ? -22.619 13.926 -6.670 1.00 38.88 268 ALA A C 1
ATOM 2104 O O . ALA A 1 268 ? -23.169 13.192 -7.494 1.00 38.88 268 ALA A O 1
ATOM 2105 N N . GLY A 1 269 ? -21.338 13.761 -6.322 1.00 37.12 269 GLY A N 1
ATOM 2106 C CA . GLY A 1 269 ? -20.466 12.691 -6.822 1.00 37.12 269 GLY A CA 1
ATOM 2107 C C . GLY A 1 269 ? -20.840 11.303 -6.291 1.00 37.12 269 GLY A C 1
ATOM 2108 O O . GLY A 1 269 ? -20.919 10.352 -7.069 1.00 37.12 269 GLY A O 1
ATOM 2109 N N . THR A 1 270 ? -21.173 11.189 -5.001 1.00 42.34 270 THR A N 1
ATOM 2110 C CA . THR A 1 270 ? -21.557 9.919 -4.357 1.00 42.34 270 THR A CA 1
ATOM 2111 C C . THR A 1 270 ? -22.853 9.342 -4.938 1.00 42.34 270 THR A C 1
ATOM 2113 O O . THR A 1 270 ? -22.955 8.132 -5.142 1.00 42.34 270 THR A O 1
ATOM 2116 N N . LYS A 1 271 ? -23.813 10.198 -5.330 1.00 37.25 271 LYS A N 1
ATOM 2117 C CA . LYS A 1 271 ? -25.039 9.771 -6.034 1.00 37.25 271 LYS A CA 1
ATOM 2118 C C . LYS A 1 271 ? -24.775 9.147 -7.416 1.00 37.25 271 LYS A C 1
ATOM 2120 O O . LYS A 1 271 ? -25.573 8.322 -7.844 1.00 37.25 271 LYS A O 1
ATOM 2125 N N . ARG A 1 272 ? -23.675 9.488 -8.104 1.00 37.72 272 ARG A N 1
ATOM 2126 C CA . ARG A 1 272 ? -23.341 8.950 -9.444 1.00 37.72 272 ARG A CA 1
ATOM 2127 C C . ARG A 1 272 ? -22.528 7.648 -9.416 1.00 37.72 272 ARG A C 1
ATOM 2129 O O . ARG A 1 272 ? -22.563 6.894 -10.386 1.00 37.72 272 ARG A O 1
ATOM 2136 N N . ILE A 1 273 ? -21.828 7.356 -8.319 1.00 37.28 273 ILE A N 1
ATOM 2137 C CA . ILE A 1 273 ? -21.058 6.107 -8.148 1.00 37.28 273 ILE A CA 1
ATOM 2138 C C . ILE A 1 273 ? -21.995 4.924 -7.870 1.00 37.28 273 ILE A C 1
ATOM 2140 O O . ILE A 1 273 ? -21.791 3.844 -8.422 1.00 37.28 273 ILE A O 1
ATOM 2144 N N . SER A 1 274 ? -23.071 5.155 -7.106 1.00 37.50 274 SER A N 1
ATOM 2145 C CA . SER A 1 274 ? -24.135 4.168 -6.853 1.00 37.50 274 SER A CA 1
ATOM 2146 C C . SER A 1 274 ? -24.731 3.602 -8.155 1.00 37.50 274 SER A C 1
ATOM 2148 O O . SER A 1 274 ? -24.865 2.391 -8.316 1.00 37.50 274 SER A O 1
ATOM 2150 N N . THR A 1 275 ? -24.959 4.454 -9.160 1.00 39.59 275 THR A N 1
ATOM 2151 C CA . THR A 1 275 ? -25.472 4.042 -10.479 1.00 39.59 275 THR A CA 1
ATOM 2152 C C . THR A 1 275 ? -24.486 3.256 -11.350 1.00 39.59 275 THR A C 1
ATOM 2154 O O . THR A 1 275 ? -24.927 2.598 -12.289 1.00 39.59 275 THR A O 1
ATOM 2157 N N . TYR A 1 276 ? -23.173 3.317 -11.086 1.00 35.84 276 TYR A N 1
ATOM 2158 C CA . TYR A 1 276 ? -22.168 2.619 -11.904 1.00 35.84 276 TYR A CA 1
ATOM 2159 C C . TYR A 1 276 ? -21.973 1.161 -11.462 1.00 35.84 276 TYR A C 1
ATOM 2161 O O . TYR A 1 276 ? -21.826 0.286 -12.308 1.00 35.84 276 TYR A O 1
ATOM 2169 N N . PHE A 1 277 ? -22.041 0.887 -10.155 1.00 38.75 277 PHE A N 1
ATOM 2170 C CA . PHE A 1 277 ? -21.949 -0.475 -9.611 1.00 38.75 277 PHE A CA 1
ATOM 2171 C C . PHE A 1 277 ? -23.305 -1.200 -9.538 1.00 38.75 277 PHE A C 1
ATOM 2173 O O . PHE A 1 277 ? -23.335 -2.421 -9.590 1.00 38.75 277 PHE A O 1
ATOM 2180 N N . GLY A 1 278 ? -24.432 -0.476 -9.502 1.00 32.44 278 GLY A N 1
ATOM 2181 C CA . GLY A 1 278 ? -25.772 -1.086 -9.540 1.00 32.44 278 GLY A CA 1
ATOM 2182 C C . GLY A 1 278 ? -26.194 -1.651 -10.907 1.00 32.44 278 GLY A C 1
ATOM 2183 O O . GLY A 1 278 ? -27.219 -2.314 -10.998 1.00 32.44 278 GLY A O 1
ATOM 2184 N N . LYS A 1 279 ? -25.433 -1.394 -11.982 1.00 34.78 279 LYS A N 1
ATOM 2185 C CA . LYS A 1 279 ? -25.722 -1.925 -13.330 1.00 34.78 279 LYS A CA 1
ATOM 2186 C C . LYS A 1 279 ? -24.949 -3.195 -13.684 1.00 34.78 279 LYS A C 1
ATOM 2188 O O . LYS A 1 279 ? -25.316 -3.850 -14.649 1.00 34.78 279 LYS A O 1
ATOM 2193 N N . THR A 1 280 ? -23.910 -3.548 -12.927 1.00 34.72 280 THR A N 1
ATOM 2194 C CA . THR A 1 280 ? -23.158 -4.794 -13.150 1.00 34.72 280 THR A CA 1
ATOM 2195 C C . THR A 1 280 ? -23.810 -6.005 -12.486 1.00 34.72 280 THR A C 1
ATOM 2197 O O . THR A 1 280 ? -23.636 -7.103 -12.985 1.00 34.72 280 THR A O 1
ATOM 2200 N N . GLU A 1 281 ? -24.611 -5.817 -11.431 1.00 31.23 281 GLU A N 1
ATOM 2201 C CA . GLU A 1 281 ? -25.330 -6.921 -10.766 1.00 31.23 281 GLU A CA 1
ATOM 2202 C C . GLU A 1 281 ? -26.615 -7.338 -11.511 1.00 31.23 281 GLU A C 1
ATOM 2204 O O . GLU A 1 281 ? -27.058 -8.469 -11.385 1.00 31.23 281 GLU A O 1
ATOM 2209 N N . ALA A 1 282 ? -27.199 -6.469 -12.345 1.00 31.06 282 ALA A N 1
ATOM 2210 C CA . ALA A 1 282 ? -28.464 -6.757 -13.035 1.00 31.06 282 ALA A CA 1
ATOM 2211 C C . ALA A 1 282 ? -28.320 -7.556 -14.350 1.00 31.06 282 ALA A C 1
ATOM 2213 O O . ALA A 1 282 ? -29.326 -7.816 -15.006 1.00 31.06 282 ALA A O 1
ATOM 2214 N N . ALA A 1 283 ? -27.098 -7.908 -14.769 1.00 33.19 283 ALA A N 1
ATOM 2215 C CA . ALA A 1 283 ? -26.837 -8.527 -16.074 1.00 33.19 283 ALA A CA 1
ATOM 2216 C C . ALA A 1 283 ? -26.433 -10.015 -16.019 1.00 33.19 283 ALA A C 1
ATOM 2218 O O . ALA A 1 283 ? -26.276 -10.616 -17.076 1.00 33.19 283 ALA A O 1
ATOM 2219 N N . GLU A 1 284 ? -26.286 -10.620 -14.833 1.00 33.28 284 GLU A N 1
ATOM 2220 C CA . GLU A 1 284 ? -25.843 -12.024 -14.693 1.00 33.28 284 GLU A CA 1
ATOM 2221 C C . GLU A 1 284 ? -26.923 -12.989 -14.157 1.00 33.28 284 GLU A C 1
ATOM 2223 O O . GLU A 1 284 ? -26.685 -14.191 -14.120 1.00 33.28 284 GLU A O 1
ATOM 2228 N N . ASP A 1 285 ? -28.137 -12.511 -13.849 1.00 30.56 285 ASP A N 1
ATOM 2229 C CA . ASP A 1 285 ? -29.213 -13.321 -13.236 1.00 30.56 285 ASP A CA 1
ATOM 2230 C C . ASP A 1 285 ? -30.345 -13.747 -14.201 1.00 30.56 285 ASP A C 1
ATOM 2232 O O . ASP A 1 285 ? -31.450 -14.095 -13.785 1.00 30.56 285 ASP A O 1
ATOM 2236 N N . GLN A 1 286 ? -30.093 -13.759 -15.515 1.00 34.06 286 GLN A N 1
ATOM 2237 C CA . GLN A 1 286 ? -31.041 -14.285 -16.511 1.00 34.06 286 GLN A CA 1
ATOM 2238 C C . GLN A 1 286 ? -30.403 -15.312 -17.445 1.00 34.06 286 GLN A C 1
ATOM 2240 O O . GLN A 1 286 ? -30.439 -15.153 -18.656 1.00 34.06 286 GLN A O 1
ATOM 2245 N N . GLU A 1 287 ? -29.838 -16.392 -16.910 1.00 38.56 287 GLU A N 1
ATOM 2246 C CA . GLU A 1 287 ? -29.710 -17.634 -17.682 1.00 38.56 287 GLU A CA 1
ATOM 2247 C C . GLU A 1 287 ? -29.404 -18.820 -16.761 1.00 38.56 287 GLU A C 1
ATOM 2249 O O . GLU A 1 287 ? -28.248 -19.092 -16.439 1.00 38.56 287 GLU A O 1
ATOM 2254 N N . LYS A 1 288 ? -30.464 -19.521 -16.327 1.00 33.81 288 LYS A N 1
ATOM 2255 C CA . LYS A 1 288 ? -30.568 -20.995 -16.238 1.00 33.81 288 LYS A CA 1
ATOM 2256 C C . LYS A 1 288 ? -31.797 -21.393 -15.418 1.00 33.81 288 LYS A C 1
ATOM 2258 O O . LYS A 1 288 ? -31.714 -21.642 -14.221 1.00 33.81 288 LYS A O 1
ATOM 2263 N N . GLU A 1 289 ? -32.924 -21.554 -16.102 1.00 30.19 289 GLU A N 1
ATOM 2264 C CA . GLU A 1 289 ? -34.021 -22.403 -15.631 1.00 30.19 289 GLU A CA 1
ATOM 2265 C C . GLU A 1 289 ? -34.117 -23.614 -16.584 1.00 30.19 289 GLU A C 1
ATOM 2267 O O . GLU A 1 289 ? -34.190 -23.425 -17.804 1.00 30.19 289 GLU A O 1
ATOM 2272 N N . PRO A 1 290 ? -34.034 -24.868 -16.104 1.00 35.88 290 PRO A N 1
ATOM 2273 C CA . PRO A 1 290 ? -34.032 -26.033 -16.980 1.00 35.88 290 PRO A CA 1
ATOM 2274 C C . PRO A 1 290 ? -35.457 -26.386 -17.432 1.00 35.88 290 PRO A C 1
ATOM 2276 O O . PRO A 1 290 ? -36.331 -26.696 -16.623 1.00 35.88 290 PRO A O 1
ATOM 2279 N N . GLN A 1 291 ? -35.682 -26.401 -18.749 1.00 34.41 291 GLN A N 1
ATOM 2280 C CA . GLN A 1 291 ? -36.931 -26.863 -19.358 1.00 34.41 291 GLN A CA 1
ATOM 2281 C C . GLN A 1 291 ? -37.172 -28.356 -19.073 1.00 34.41 291 GLN A C 1
ATOM 2283 O O . GLN A 1 291 ? -36.569 -29.242 -19.685 1.00 34.41 291 GLN A O 1
ATOM 2288 N N . ALA A 1 292 ? -38.113 -28.640 -18.174 1.00 36.06 292 ALA A N 1
ATOM 2289 C CA . ALA A 1 292 ? -38.676 -29.968 -17.986 1.00 36.06 292 ALA A CA 1
ATOM 2290 C C . ALA A 1 292 ? -39.607 -30.322 -19.161 1.00 36.06 292 ALA A C 1
ATOM 2292 O O . ALA A 1 292 ? -40.664 -29.720 -19.360 1.00 36.06 292 ALA A O 1
ATOM 2293 N N . LYS A 1 293 ? -39.219 -31.341 -19.934 1.00 39.94 293 LYS A N 1
ATOM 2294 C CA . LYS A 1 293 ? -40.044 -31.971 -20.971 1.00 39.94 293 LYS A CA 1
ATOM 2295 C C . LYS A 1 293 ? -41.310 -32.565 -20.338 1.00 39.94 293 LYS A C 1
ATOM 2297 O O . LYS A 1 293 ? -41.243 -33.604 -19.688 1.00 39.94 293 LYS A O 1
ATOM 2302 N N . ARG A 1 294 ? -42.475 -31.951 -20.564 1.00 37.34 294 ARG A N 1
ATOM 2303 C CA . ARG A 1 294 ? -43.780 -32.596 -20.343 1.00 37.34 294 ARG A CA 1
ATOM 2304 C C . ARG A 1 294 ? -44.232 -33.271 -21.635 1.00 37.34 294 ARG A C 1
ATOM 2306 O O . ARG A 1 294 ? -44.564 -32.613 -22.618 1.00 37.34 294 ARG A O 1
ATOM 2313 N N . GLY A 1 295 ? -44.195 -34.601 -21.621 1.00 36.72 295 GLY A N 1
ATOM 2314 C CA . GLY A 1 295 ? -44.779 -35.456 -22.647 1.00 36.72 295 GLY A CA 1
ATOM 2315 C C . GLY A 1 295 ? -46.304 -35.332 -22.677 1.00 36.72 295 GLY A C 1
ATOM 2316 O O . GLY A 1 295 ? -46.958 -35.233 -21.643 1.00 36.72 295 GLY A O 1
ATOM 2317 N N . ARG A 1 296 ? -46.836 -35.316 -23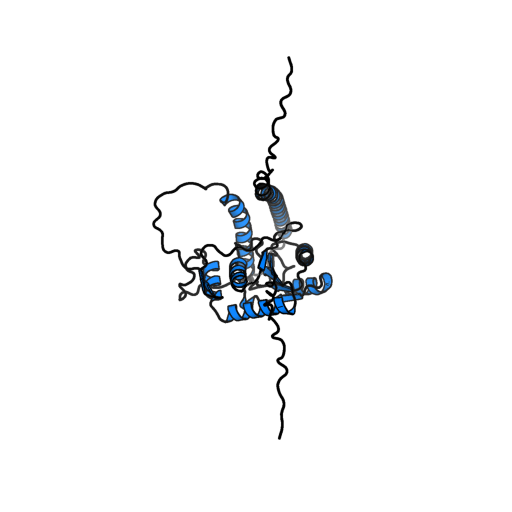.900 1.00 37.62 296 ARG A N 1
ATOM 2318 C CA . ARG A 1 296 ? -48.254 -35.279 -24.273 1.00 37.62 296 ARG A CA 1
ATOM 2319 C C . ARG A 1 296 ? -49.042 -36.460 -23.697 1.00 37.62 296 ARG A C 1
ATOM 2321 O O . ARG A 1 296 ? -48.739 -37.603 -24.022 1.00 37.62 296 ARG A O 1
ATOM 2328 N N . THR A 1 297 ? -50.163 -36.168 -23.048 1.00 40.03 297 THR A N 1
ATOM 2329 C CA . THR A 1 297 ? -51.348 -37.038 -23.019 1.00 40.03 297 THR A CA 1
ATOM 2330 C C . THR A 1 297 ? -52.400 -36.430 -23.946 1.00 40.03 297 THR A C 1
ATOM 2332 O O . THR A 1 297 ? -52.879 -35.322 -23.720 1.00 40.03 297 THR A O 1
ATOM 2335 N N . ARG A 1 298 ? -52.721 -37.132 -25.040 1.00 42.12 298 ARG A N 1
ATOM 2336 C CA . ARG A 1 298 ? -53.890 -36.857 -25.886 1.00 42.12 298 ARG A CA 1
ATOM 2337 C C . ARG A 1 298 ? -55.069 -37.652 -25.325 1.00 42.12 298 ARG A C 1
ATOM 2339 O O . ARG A 1 298 ? -55.019 -38.876 -25.325 1.00 42.12 298 ARG A O 1
ATOM 2346 N N . GLN A 1 299 ? -56.121 -36.958 -24.911 1.00 41.38 299 GLN A N 1
ATOM 2347 C CA . GLN A 1 299 ? -57.486 -37.476 -24.909 1.00 41.38 299 GLN A CA 1
ATOM 2348 C C . GLN A 1 299 ? -58.329 -36.550 -25.785 1.00 41.38 299 GLN A C 1
ATOM 2350 O O . GLN A 1 299 ? -58.234 -35.330 -25.687 1.00 41.38 299 GLN A O 1
ATOM 2355 N N . GLY A 1 300 ? -59.116 -37.159 -26.659 1.00 39.50 300 GLY A N 1
ATOM 2356 C CA . GLY A 1 300 ? -60.120 -36.526 -27.499 1.00 39.50 300 GLY A CA 1
ATOM 2357 C C . GLY A 1 300 ? -60.915 -37.653 -28.134 1.00 39.50 300 GLY A C 1
ATOM 2358 O O . GLY A 1 300 ? -60.437 -38.268 -29.082 1.00 39.50 300 GLY A O 1
ATOM 2359 N N . GLY A 1 301 ? -62.045 -37.987 -27.515 1.00 41.72 301 GLY A N 1
ATOM 2360 C CA . GLY A 1 301 ? -63.017 -38.929 -28.046 1.00 41.72 301 GLY A CA 1
ATOM 2361 C C . GLY A 1 301 ? -64.008 -38.231 -28.972 1.00 41.72 301 GLY A C 1
ATOM 2362 O O . GLY A 1 301 ? -64.408 -37.097 -28.704 1.00 41.72 301 GLY A O 1
ATOM 2363 N N . ALA A 1 302 ? -64.365 -38.937 -30.037 1.00 41.75 302 ALA A N 1
ATOM 2364 C CA . ALA A 1 302 ? -65.674 -39.042 -30.673 1.00 41.75 302 ALA A CA 1
ATOM 2365 C C . ALA A 1 302 ? -65.583 -40.224 -31.648 1.00 41.75 302 ALA A C 1
ATOM 2367 O O . ALA A 1 302 ? -64.543 -40.306 -32.344 1.00 41.75 302 ALA A O 1
#

Organism: Chlorella vulgaris (NCBI:txid3077)

pLDDT: mean 72.59, std 25.9, range [25.16, 98.44]

InterPro domains:
  IPR007438 Protein of unknown function DUF488 [PF04343] (35-159)

Sequence (302 aa):
MGGTSGREAPHSDRQTGTEPSPVIFTIGHSTRSQDELADLLQDHGVRVLVDVRTVPRSRTNPQFNQDRLNSELAEHHGCRYVWVGKELGGLRKRNLSCELNDGWHNASFRGYADFMQTESFLSGLQQLLELASSQGPVCLMCAEVCHFRCHRMLLSDALTVRGCTVQHIMQRGKPPLAHKLTKFAKVEGIRITYPAGQGNQQSGGSSTREAQPLISSIFKQQTQQQRQQDQQAEQPQQEQPSSGAAAQPQQQQQQQQQQQQVERRTRAGTKRISTYFGKTEAAEDQEKEPQAKRGRTRQGGA